Protein AF-A0A1A9AQU4-F1 (afdb_monomer_lite)

pLDDT: mean 89.6, std 12.55, range [46.31, 98.31]

Radius of gyration: 26.41 Å; chains: 1; bounding box: 82×59×78 Å

Sequence (196 aa):
MIEGNIKKLIHKYGHTNCGLRHIELCEEIKKIIYDNKQIVFQHMDPPSKKEWSTKWDSQRNGFFNKLFDKEGFINMCYPLKKIVNQSIYQLKSKHIKFCKEKEVRRAALVEKPEYNVCIQYNRWIDSQRTAFTNEYLENVKIFKSKNVNKSFITKEHTGGHDPRPTYHNSKLDCTQYNPPPISNPQIPVEKAPPFF

Secondary structure (DSSP, 8-state):
-HHHHHHHHHHHHEETTTEE-HHHHHHHHHHHHHHHHHHHHTT--HHHHHHHHHHHHHHHHHHHHHHHHHTT----BTTBPPPS-HHHHHHHHHHHHHHHHHHHHHHHHHHS--HHHHHHHHHHHHHHHHHHHHHHHHHHHHH-HHHHHTT---SS-TT----HHHHHTT---GGGGSPPP--------PPPPPP-

Foldseek 3Di:
DLLVVLLVLQVVADDQQFAGLQPVSLVVSVVSVVVVLVVVCVPDDPVVNVVVVVVCLVCVVVVQCVSQVVSQHGDCNVVPDDDPDDLLSVLSSLRRVVVVVLVVLVVVCVVPVALVSLVVSQVVLVVSLVVSVVSLVVVCVVPNPQVSQCSRDHSVRNSGGDSSVVSVPSHDDSVVSDDDPPPPPPPPPPDDDDDD

Structure (mmCIF, N/CA/C/O backbone):
data_AF-A0A1A9AQU4-F1
#
_entry.id   AF-A0A1A9AQU4-F1
#
loop_
_atom_site.group_PDB
_atom_site.id
_atom_site.type_symbol
_atom_site.label_atom_id
_atom_site.label_alt_id
_atom_site.label_comp_id
_atom_site.label_asym_id
_atom_site.label_entity_id
_atom_site.label_seq_id
_atom_site.pdbx_PDB_ins_code
_atom_site.Cartn_x
_atom_site.Cartn_y
_atom_site.Cartn_z
_atom_site.occupancy
_atom_site.B_iso_or_equiv
_atom_site.auth_seq_id
_atom_site.auth_comp_id
_atom_site.auth_asym_id
_atom_site.auth_atom_id
_atom_site.pdbx_PDB_model_num
ATOM 1 N N . MET A 1 1 ? 3.835 -14.086 -19.040 1.00 58.44 1 MET A N 1
ATOM 2 C CA . MET A 1 1 ? 4.522 -14.485 -17.787 1.00 58.44 1 MET A CA 1
ATOM 3 C C . MET A 1 1 ? 4.895 -13.288 -16.907 1.00 58.44 1 MET A C 1
ATOM 5 O O . MET A 1 1 ? 4.515 -13.273 -15.745 1.00 58.44 1 MET A O 1
ATOM 9 N N . ILE A 1 2 ? 5.561 -12.259 -17.449 1.00 79.00 2 ILE A N 1
ATOM 10 C CA . ILE A 1 2 ? 6.005 -11.078 -16.678 1.00 79.00 2 ILE A CA 1
ATOM 11 C C . ILE A 1 2 ? 4.835 -10.281 -16.072 1.00 79.00 2 ILE A C 1
ATOM 13 O O . ILE A 1 2 ? 4.883 -9.936 -14.895 1.00 79.00 2 ILE A O 1
ATOM 17 N N . GLU A 1 3 ? 3.758 -10.048 -16.833 1.00 88.62 3 GLU A N 1
ATOM 18 C CA . GLU A 1 3 ? 2.604 -9.267 -16.357 1.00 88.62 3 GLU A CA 1
ATOM 19 C C . GLU A 1 3 ? 1.967 -9.868 -15.092 1.00 88.62 3 GLU A C 1
ATOM 21 O O . GLU A 1 3 ? 1.792 -9.164 -14.103 1.00 88.62 3 GLU A O 1
ATOM 26 N N . GLY A 1 4 ? 1.690 -11.177 -15.084 1.00 91.56 4 GLY A N 1
ATOM 27 C CA . GLY A 1 4 ? 1.085 -11.853 -13.930 1.00 91.56 4 GLY A CA 1
ATOM 28 C C . GLY A 1 4 ? 1.952 -11.791 -12.669 1.00 91.56 4 GLY A C 1
ATOM 29 O O . GLY A 1 4 ? 1.434 -11.567 -11.576 1.00 91.56 4 GLY A O 1
ATOM 30 N N . ASN A 1 5 ? 3.275 -11.915 -12.812 1.00 91.69 5 ASN A N 1
ATOM 31 C CA . ASN A 1 5 ? 4.199 -11.777 -11.684 1.00 91.69 5 ASN A CA 1
ATOM 32 C C . ASN A 1 5 ? 4.195 -10.347 -11.131 1.00 91.69 5 ASN A C 1
ATOM 34 O O . ASN A 1 5 ? 4.138 -10.160 -9.918 1.00 91.69 5 ASN A O 1
ATOM 38 N N . ILE A 1 6 ? 4.182 -9.336 -12.004 1.00 93.94 6 ILE A N 1
ATOM 39 C CA . ILE A 1 6 ? 4.118 -7.932 -11.583 1.00 93.94 6 ILE A CA 1
ATOM 40 C C . ILE A 1 6 ? 2.790 -7.626 -10.878 1.00 93.94 6 ILE A C 1
ATOM 42 O O . ILE A 1 6 ? 2.811 -6.958 -9.848 1.00 93.94 6 ILE A O 1
ATOM 46 N N . LYS A 1 7 ? 1.652 -8.151 -11.356 1.00 95.56 7 LYS A N 1
ATOM 47 C CA . LYS A 1 7 ? 0.350 -7.998 -10.674 1.00 95.56 7 LYS A CA 1
ATOM 48 C C . LYS A 1 7 ? 0.396 -8.529 -9.246 1.00 95.56 7 LYS A C 1
ATOM 50 O O . LYS A 1 7 ? 0.034 -7.822 -8.309 1.00 95.56 7 LYS A O 1
ATOM 55 N N . LYS A 1 8 ? 0.945 -9.734 -9.054 1.00 95.56 8 LYS A N 1
ATOM 56 C CA . LYS A 1 8 ? 1.151 -10.307 -7.712 1.00 95.56 8 LYS A CA 1
ATOM 57 C C . LYS A 1 8 ? 1.989 -9.386 -6.823 1.00 95.56 8 LYS A C 1
ATOM 59 O O . LYS A 1 8 ? 1.652 -9.208 -5.656 1.00 95.56 8 LYS A O 1
ATOM 64 N N . LEU A 1 9 ? 3.039 -8.762 -7.361 1.00 96.19 9 LEU A N 1
ATOM 65 C CA . LEU A 1 9 ? 3.834 -7.787 -6.609 1.00 96.19 9 LEU A CA 1
ATOM 66 C C . LEU A 1 9 ? 3.049 -6.518 -6.272 1.00 96.19 9 LEU A C 1
ATOM 68 O O . LEU A 1 9 ? 3.130 -6.045 -5.139 1.00 96.19 9 LEU A O 1
ATOM 72 N N . ILE A 1 10 ? 2.267 -5.985 -7.212 1.00 96.12 10 ILE A N 1
ATOM 73 C CA . ILE A 1 10 ? 1.402 -4.826 -6.971 1.00 96.12 10 ILE A CA 1
ATOM 74 C C . ILE A 1 10 ? 0.439 -5.133 -5.818 1.00 96.12 10 ILE A C 1
ATOM 76 O O . ILE A 1 10 ? 0.383 -4.360 -4.8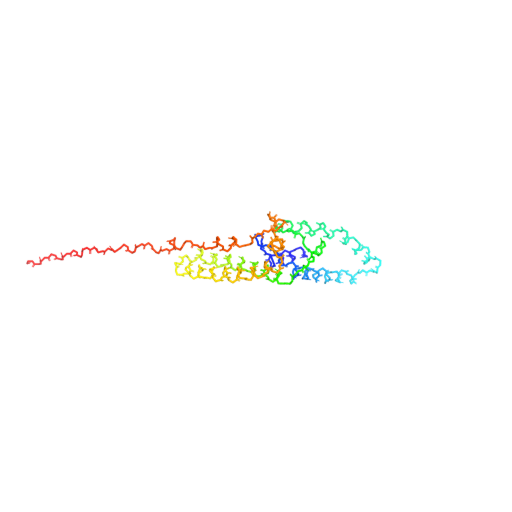66 1.00 96.12 10 ILE A O 1
ATOM 80 N N . HIS A 1 11 ? -0.224 -6.293 -5.811 1.00 94.56 11 HIS A N 1
ATOM 81 C CA . HIS A 1 11 ? -1.093 -6.688 -4.697 1.00 94.56 11 HIS A CA 1
ATOM 82 C C . HIS A 1 11 ? -0.328 -7.006 -3.409 1.00 94.56 11 HIS A C 1
ATOM 84 O O . HIS A 1 11 ? -0.843 -6.758 -2.324 1.00 94.56 11 HIS A O 1
ATOM 90 N N . LYS A 1 12 ? 0.915 -7.499 -3.478 1.00 96.06 12 LYS A N 1
ATOM 91 C CA . LYS A 1 12 ? 1.783 -7.712 -2.302 1.00 96.06 12 LYS A CA 1
ATOM 92 C C . LYS A 1 12 ? 2.170 -6.388 -1.641 1.00 96.06 12 LYS A C 1
ATOM 94 O O . LYS A 1 12 ? 2.145 -6.280 -0.413 1.00 96.06 12 LYS A O 1
ATOM 99 N N . TYR A 1 13 ? 2.452 -5.352 -2.426 1.00 96.50 13 TYR A N 1
ATOM 100 C CA . TYR A 1 13 ? 2.963 -4.065 -1.941 1.00 96.50 13 TYR A CA 1
ATOM 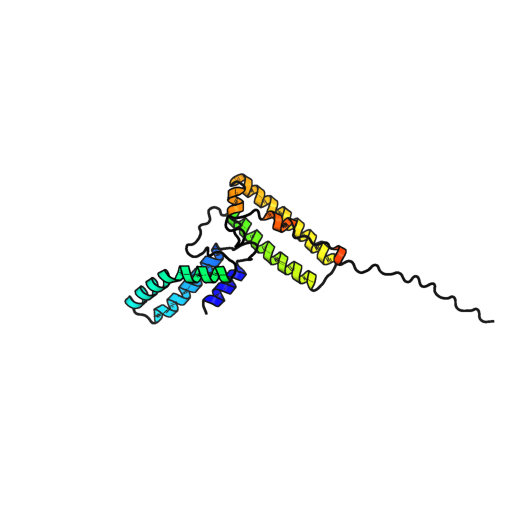101 C C . TYR A 1 13 ? 1.931 -2.939 -1.868 1.00 96.50 13 TYR A C 1
ATOM 103 O O . TYR A 1 13 ? 2.203 -1.896 -1.268 1.00 96.50 13 TYR A O 1
ATOM 111 N N . GLY A 1 14 ? 0.755 -3.140 -2.449 1.00 96.06 14 GLY A N 1
ATOM 112 C CA . GLY A 1 14 ? -0.284 -2.131 -2.587 1.00 96.06 14 GLY A CA 1
ATOM 113 C C . GLY A 1 14 ? -1.595 -2.516 -1.938 1.00 96.06 14 GLY A C 1
ATOM 114 O O . GLY A 1 14 ? -1.882 -3.691 -1.723 1.00 96.06 14 GLY A O 1
ATOM 115 N N . HIS A 1 15 ? -2.376 -1.493 -1.635 1.00 96.75 15 HIS A N 1
ATOM 116 C CA . HIS A 1 15 ? -3.778 -1.563 -1.265 1.00 96.75 15 HIS A CA 1
ATOM 117 C C . HIS A 1 15 ? -4.458 -0.384 -1.962 1.00 96.75 15 HIS A C 1
ATOM 119 O O . HIS A 1 15 ? -4.066 0.758 -1.729 1.00 96.75 15 HIS A O 1
ATOM 125 N N . THR A 1 16 ? -5.436 -0.626 -2.830 1.00 93.62 16 THR A N 1
ATOM 126 C CA . THR A 1 16 ? -5.998 0.393 -3.745 1.00 93.62 16 THR A CA 1
ATOM 127 C C . THR A 1 16 ? -6.451 1.661 -3.015 1.00 93.62 16 THR A C 1
ATOM 129 O O . THR A 1 16 ? -6.108 2.769 -3.426 1.00 93.62 16 THR A O 1
ATOM 132 N N . ASN A 1 17 ? -7.080 1.496 -1.848 1.00 92.38 17 ASN A N 1
ATOM 133 C CA . ASN A 1 17 ? -7.581 2.614 -1.037 1.00 92.38 17 ASN A CA 1
ATOM 134 C C . ASN A 1 17 ? -6.537 3.262 -0.108 1.00 92.38 17 ASN A C 1
ATOM 136 O O . ASN A 1 17 ? -6.827 4.285 0.498 1.00 92.38 17 ASN A O 1
ATOM 140 N N . CYS A 1 18 ? -5.338 2.684 0.037 1.00 95.19 18 CYS A N 1
ATOM 141 C CA . CYS A 1 18 ? -4.322 3.163 0.994 1.00 95.19 18 CYS A CA 1
ATOM 142 C C . CYS A 1 18 ? -2.958 3.463 0.353 1.00 95.19 18 CYS A C 1
ATOM 144 O O . CYS A 1 18 ? -2.079 4.063 0.973 1.00 95.19 18 CYS A O 1
ATOM 146 N N . GLY A 1 19 ? -2.771 3.076 -0.908 1.00 94.50 19 GLY A N 1
ATOM 147 C CA . GLY A 1 19 ? -1.606 3.390 -1.720 1.00 94.50 19 GLY A CA 1
ATOM 148 C C . GLY A 1 19 ? -0.642 2.219 -1.894 1.00 94.50 19 GLY A C 1
ATOM 149 O O . GLY A 1 19 ? -0.989 1.049 -1.742 1.00 94.50 19 GLY A O 1
ATOM 150 N N . LEU A 1 20 ? 0.592 2.555 -2.270 1.00 94.81 20 LEU A N 1
ATOM 151 C CA . LEU A 1 20 ? 1.585 1.597 -2.757 1.00 94.81 20 LEU A CA 1
ATOM 152 C C . LEU A 1 20 ? 2.967 1.823 -2.131 1.00 94.81 20 LEU A C 1
ATOM 154 O O . LEU A 1 20 ? 3.478 2.954 -2.120 1.00 94.81 20 LEU A O 1
ATOM 158 N N . ARG A 1 21 ? 3.586 0.735 -1.655 1.00 94.19 21 ARG A N 1
ATOM 159 C CA . ARG A 1 21 ? 4.995 0.675 -1.235 1.00 94.19 21 ARG A CA 1
ATOM 160 C C . ARG A 1 21 ? 5.893 0.546 -2.459 1.00 94.19 21 ARG A C 1
ATOM 162 O O . ARG A 1 21 ? 6.255 -0.546 -2.882 1.00 94.19 21 ARG A O 1
ATOM 169 N N . HIS A 1 22 ? 6.150 1.685 -3.090 1.00 91.31 22 HIS A N 1
ATOM 170 C CA . HIS A 1 22 ? 6.780 1.709 -4.401 1.00 91.31 22 HIS A CA 1
ATOM 171 C C . HIS A 1 22 ? 8.272 1.363 -4.385 1.00 91.31 22 HIS A C 1
ATOM 173 O O . HIS A 1 22 ? 8.717 0.848 -5.395 1.00 91.31 22 HIS A O 1
ATOM 179 N N . ILE A 1 23 ? 9.044 1.568 -3.307 1.00 91.56 23 ILE A N 1
ATOM 180 C CA . ILE A 1 23 ? 10.476 1.198 -3.341 1.00 91.56 23 ILE A CA 1
ATOM 181 C C . ILE A 1 23 ? 10.617 -0.297 -3.593 1.00 91.56 23 ILE A C 1
ATOM 183 O O . ILE A 1 23 ? 11.149 -0.706 -4.620 1.00 91.56 23 ILE A O 1
ATOM 187 N N . GLU A 1 24 ? 10.089 -1.101 -2.670 1.00 94.00 24 GLU A N 1
ATOM 188 C CA . GLU A 1 24 ? 10.283 -2.545 -2.677 1.00 94.00 24 GLU A CA 1
ATOM 189 C C . GLU A 1 24 ? 9.612 -3.155 -3.911 1.00 94.00 24 GLU A C 1
ATOM 191 O O . GLU A 1 24 ? 10.167 -4.040 -4.556 1.00 94.00 24 GLU A O 1
ATOM 196 N N . LEU A 1 25 ? 8.452 -2.616 -4.304 1.00 95.62 25 LEU A N 1
ATOM 197 C CA . LEU A 1 25 ? 7.790 -3.002 -5.543 1.00 95.62 25 LEU A CA 1
ATOM 198 C C . LEU A 1 25 ? 8.665 -2.740 -6.773 1.00 95.62 25 LEU A C 1
ATOM 200 O O . LEU A 1 25 ? 8.840 -3.634 -7.596 1.00 95.62 25 LEU A O 1
ATOM 204 N N . CYS A 1 26 ? 9.172 -1.518 -6.940 1.00 95.00 26 CYS A N 1
ATOM 205 C CA . CYS A 1 26 ? 9.924 -1.151 -8.134 1.00 95.00 26 CYS A CA 1
ATOM 206 C C . CYS A 1 26 ? 11.278 -1.867 -8.191 1.00 95.00 26 CYS A C 1
ATOM 208 O O . CYS A 1 26 ? 11.727 -2.211 -9.283 1.00 95.00 26 CYS A O 1
ATOM 210 N N . GLU A 1 27 ? 11.906 -2.135 -7.044 1.00 94.88 27 GLU A N 1
ATOM 211 C CA . GLU A 1 27 ? 13.114 -2.959 -6.950 1.00 94.88 27 GLU A CA 1
ATOM 212 C C . GLU A 1 27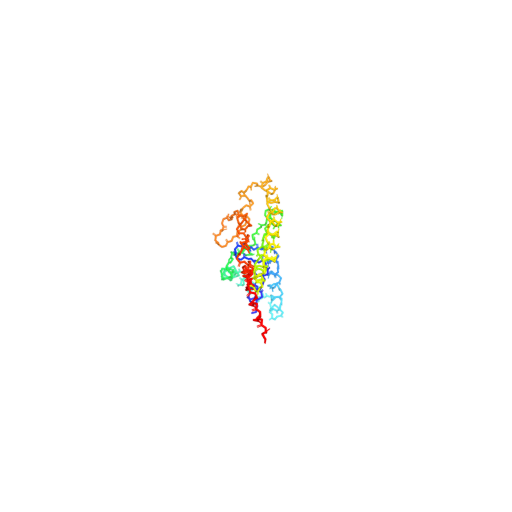 ? 12.852 -4.405 -7.385 1.00 94.88 27 GLU A C 1
ATOM 214 O O . GLU A 1 27 ? 13.574 -4.922 -8.242 1.00 94.88 27 GLU A O 1
ATOM 219 N N . GLU A 1 28 ? 11.788 -5.039 -6.882 1.00 96.00 28 GLU A N 1
ATOM 220 C CA . GLU A 1 28 ? 11.426 -6.400 -7.294 1.00 96.00 28 GLU A CA 1
ATOM 221 C C . GLU A 1 28 ? 11.023 -6.463 -8.777 1.00 96.00 28 GLU A C 1
ATOM 223 O O . GLU A 1 28 ? 11.455 -7.366 -9.496 1.00 96.00 28 GLU A O 1
ATOM 228 N N . ILE A 1 29 ? 10.275 -5.475 -9.283 1.00 94.81 29 ILE A N 1
ATOM 229 C CA . ILE A 1 29 ? 9.951 -5.370 -10.715 1.00 94.81 29 ILE A CA 1
ATOM 230 C C . ILE A 1 29 ? 11.230 -5.230 -11.548 1.00 94.81 29 ILE A C 1
ATOM 232 O O . ILE A 1 29 ? 11.384 -5.916 -12.560 1.00 94.81 29 ILE A O 1
ATOM 236 N N . LYS A 1 30 ? 12.161 -4.362 -11.134 1.00 93.56 30 LYS A N 1
ATOM 237 C CA . LYS A 1 30 ? 13.436 -4.156 -11.833 1.00 93.56 30 LYS A CA 1
ATOM 238 C C . LYS A 1 30 ? 14.239 -5.452 -11.895 1.00 93.56 30 LYS A C 1
ATOM 240 O O . LYS A 1 30 ? 14.789 -5.751 -12.953 1.00 93.56 30 LYS A O 1
ATOM 245 N N . LYS A 1 31 ? 14.268 -6.225 -10.804 1.00 94.56 31 LYS A N 1
ATOM 246 C CA . LYS A 1 31 ? 14.920 -7.538 -10.756 1.00 94.56 31 LYS A CA 1
ATOM 247 C C . LYS A 1 31 ? 14.275 -8.521 -11.734 1.00 94.56 31 LYS A C 1
ATOM 249 O O . LYS A 1 31 ? 14.976 -9.074 -12.569 1.00 94.56 31 LYS A O 1
ATOM 254 N N . ILE A 1 32 ? 12.944 -8.640 -11.728 1.00 92.50 32 ILE A N 1
ATOM 255 C CA . ILE A 1 32 ? 12.215 -9.496 -12.681 1.00 92.50 32 ILE A CA 1
ATOM 256 C C . ILE A 1 32 ? 12.551 -9.124 -14.129 1.00 92.50 32 ILE A C 1
ATOM 258 O O . ILE A 1 32 ? 12.806 -10.005 -14.947 1.00 92.50 32 ILE A O 1
ATOM 262 N N . ILE A 1 33 ? 12.551 -7.833 -14.472 1.00 91.19 33 ILE A N 1
ATOM 263 C CA . ILE A 1 33 ? 12.884 -7.389 -15.833 1.00 91.19 33 ILE A CA 1
ATOM 264 C C . ILE A 1 33 ? 14.329 -7.741 -16.172 1.00 91.19 33 ILE A C 1
ATOM 266 O O . ILE A 1 33 ? 14.585 -8.216 -17.275 1.00 91.19 33 ILE A O 1
ATOM 270 N N . TYR A 1 34 ? 15.263 -7.503 -15.249 1.00 92.38 34 TYR A N 1
ATOM 271 C CA . TYR A 1 34 ? 16.674 -7.811 -15.450 1.00 92.38 34 TYR A CA 1
ATOM 272 C C . TYR A 1 34 ? 16.888 -9.306 -15.710 1.00 92.38 34 TYR A C 1
ATOM 274 O O . TYR A 1 34 ? 17.492 -9.651 -16.724 1.00 92.38 34 TYR A O 1
ATOM 282 N N . ASP A 1 35 ? 16.322 -10.176 -14.874 1.00 92.56 35 ASP A N 1
ATOM 283 C CA . ASP A 1 35 ? 16.468 -11.629 -14.994 1.00 92.56 35 ASP A CA 1
ATOM 284 C C . ASP A 1 35 ? 15.883 -12.137 -16.324 1.00 92.56 35 ASP A C 1
ATOM 286 O O . ASP A 1 35 ? 16.541 -12.868 -17.064 1.00 92.56 35 ASP A O 1
ATOM 290 N N . ASN A 1 36 ? 14.686 -11.670 -16.704 1.00 90.00 36 ASN A N 1
ATOM 291 C CA . ASN A 1 36 ? 14.085 -12.020 -17.998 1.00 90.00 36 ASN A CA 1
ATOM 292 C C . ASN A 1 36 ? 14.904 -11.487 -19.183 1.00 90.00 36 ASN A C 1
ATOM 294 O O . ASN A 1 36 ? 15.032 -12.167 -20.201 1.00 90.00 36 ASN A O 1
ATOM 298 N N . LYS A 1 37 ? 15.475 -10.283 -19.059 1.00 90.75 37 LYS A N 1
ATOM 299 C CA . LYS A 1 37 ? 16.336 -9.694 -20.088 1.00 90.75 37 LYS A CA 1
ATOM 300 C C . LYS A 1 37 ? 17.592 -10.539 -20.300 1.00 90.75 37 LYS A C 1
ATOM 302 O O . LYS A 1 37 ? 17.964 -10.752 -21.447 1.00 90.75 37 LYS A O 1
ATOM 307 N N . GLN A 1 38 ? 18.210 -11.054 -19.232 1.00 92.69 38 GLN A N 1
ATOM 308 C CA . GLN A 1 38 ? 19.386 -11.925 -19.346 1.00 92.69 38 GLN A CA 1
ATOM 309 C C . GLN A 1 38 ? 19.077 -13.219 -20.102 1.00 92.69 38 GLN A C 1
ATOM 311 O O . GLN A 1 38 ? 19.838 -13.581 -20.992 1.00 92.69 38 GLN A O 1
ATOM 316 N N . ILE A 1 39 ? 17.942 -13.864 -19.814 1.00 91.88 39 ILE A N 1
ATOM 317 C CA . ILE A 1 39 ? 17.520 -15.093 -20.508 1.00 91.88 39 ILE A CA 1
ATOM 318 C C . ILE A 1 39 ? 17.359 -14.835 -22.011 1.00 91.88 39 ILE A C 1
ATOM 320 O O . ILE A 1 39 ? 17.927 -15.543 -22.834 1.00 91.88 39 ILE A O 1
ATOM 324 N N . VAL A 1 40 ? 16.643 -13.771 -22.385 1.00 89.94 40 VAL A N 1
ATOM 325 C CA . VAL A 1 40 ? 16.447 -13.403 -23.797 1.00 89.94 40 VAL A CA 1
ATOM 326 C C . VAL A 1 40 ? 17.784 -13.082 -24.478 1.00 89.94 40 VAL A C 1
ATOM 328 O O . VAL A 1 40 ? 18.013 -13.452 -25.627 1.00 89.94 40 VAL A O 1
ATOM 331 N N . PHE A 1 41 ? 18.697 -12.426 -23.761 1.00 94.44 41 PHE A N 1
ATOM 332 C CA . PHE A 1 41 ? 19.991 -11.998 -24.288 1.00 94.44 41 PHE A CA 1
ATOM 333 C C . PHE A 1 41 ? 20.989 -13.140 -24.498 1.00 94.44 41 PHE A C 1
ATOM 335 O O . PHE A 1 41 ? 21.941 -12.956 -25.258 1.00 94.44 41 PHE A O 1
ATOM 342 N N . GLN A 1 42 ? 20.803 -14.306 -23.876 1.00 94.81 42 GLN A N 1
ATOM 343 C CA . GLN A 1 42 ? 21.650 -15.480 -24.132 1.00 94.81 42 GLN A CA 1
ATOM 344 C C . GLN A 1 42 ? 21.569 -15.949 -25.591 1.00 94.81 42 GLN A C 1
ATOM 346 O O . GLN A 1 42 ? 22.528 -16.517 -26.102 1.00 94.81 42 GLN A O 1
ATOM 351 N N . HIS A 1 43 ? 20.463 -15.652 -26.275 1.00 92.88 43 HIS A N 1
ATOM 352 C CA . HIS A 1 43 ? 20.189 -16.098 -27.641 1.00 92.88 43 HIS A CA 1
ATOM 353 C C . HIS A 1 43 ? 20.322 -14.979 -28.688 1.00 92.88 43 HIS A C 1
ATOM 355 O O . HIS A 1 43 ? 19.803 -15.105 -29.792 1.00 92.88 43 HIS A O 1
ATOM 361 N N . MET A 1 44 ? 20.971 -13.863 -28.341 1.00 94.50 44 MET A N 1
ATOM 362 C CA . MET A 1 44 ? 21.079 -12.679 -29.200 1.00 94.50 44 MET A CA 1
ATOM 363 C C . MET A 1 44 ? 22.532 -12.255 -29.405 1.00 94.50 44 MET A C 1
ATOM 365 O O . MET A 1 44 ? 23.353 -12.336 -28.486 1.00 94.50 44 MET A O 1
ATOM 369 N N . ASP A 1 45 ? 22.829 -11.713 -30.583 1.00 95.56 45 ASP A N 1
ATOM 370 C CA . ASP A 1 45 ? 24.085 -11.019 -30.855 1.00 95.56 45 ASP A CA 1
ATOM 371 C C . ASP A 1 45 ? 24.083 -9.584 -30.264 1.00 95.56 45 ASP A C 1
ATOM 373 O O . ASP A 1 45 ? 23.042 -9.076 -29.821 1.00 95.56 45 ASP A O 1
ATOM 377 N N . PRO A 1 46 ? 25.245 -8.907 -30.173 1.00 95.12 46 PRO A N 1
ATOM 378 C CA . PRO A 1 46 ? 25.316 -7.564 -29.595 1.00 95.12 46 PRO A CA 1
ATOM 379 C C . PRO A 1 46 ? 24.435 -6.506 -30.294 1.00 95.12 46 PRO A C 1
ATOM 381 O O . PRO A 1 46 ? 23.783 -5.739 -29.574 1.00 95.12 46 PRO A O 1
ATOM 384 N N . PRO A 1 47 ? 24.351 -6.444 -31.641 1.00 96.00 47 PRO A N 1
ATOM 385 C CA . PRO A 1 47 ? 23.434 -5.530 -32.327 1.00 96.00 47 PRO A CA 1
ATOM 386 C C . PRO A 1 47 ? 21.964 -5.752 -31.947 1.00 96.00 47 PRO A C 1
ATOM 388 O O . PRO A 1 47 ? 21.283 -4.796 -31.565 1.00 96.00 47 PRO A O 1
ATOM 391 N N . SER A 1 48 ? 21.499 -7.005 -31.932 1.00 94.06 48 SER A N 1
ATOM 392 C CA . SER A 1 48 ? 20.117 -7.351 -31.577 1.00 94.06 48 SER A CA 1
ATOM 393 C C . SER A 1 48 ? 19.790 -6.987 -30.128 1.00 94.06 48 SER A C 1
ATOM 395 O O . SER A 1 48 ? 18.706 -6.479 -29.841 1.00 94.06 48 SER A O 1
ATOM 397 N N . LYS A 1 49 ? 20.739 -7.153 -29.193 1.00 94.88 49 LYS A N 1
ATOM 398 C CA . LYS A 1 49 ? 20.574 -6.714 -27.789 1.00 94.88 49 LYS A CA 1
ATOM 399 C C . LYS A 1 49 ? 20.349 -5.208 -27.672 1.00 94.88 49 LYS A C 1
ATOM 401 O O . LYS A 1 49 ? 19.568 -4.760 -26.819 1.00 94.88 49 LYS A O 1
ATOM 406 N N . LYS A 1 50 ? 21.054 -4.422 -28.492 1.00 95.06 50 LYS A N 1
ATOM 407 C CA . LYS A 1 50 ? 20.926 -2.961 -28.520 1.00 95.06 50 LYS A CA 1
ATOM 408 C C . LYS A 1 50 ? 19.551 -2.563 -29.046 1.00 95.06 50 LYS A C 1
ATOM 410 O O . LYS A 1 50 ? 18.846 -1.829 -28.356 1.00 95.06 50 LYS A O 1
ATOM 415 N N . GLU A 1 51 ? 19.148 -3.106 -30.192 1.00 95.38 51 GLU A N 1
ATOM 416 C CA . GLU A 1 51 ? 17.832 -2.846 -30.783 1.00 95.38 51 GLU A CA 1
ATOM 417 C C . GLU A 1 51 ? 16.695 -3.233 -29.827 1.00 95.38 51 GLU A C 1
ATOM 419 O O . GLU A 1 51 ? 15.805 -2.422 -29.549 1.00 95.38 51 GLU A O 1
ATOM 424 N N . TRP A 1 52 ? 16.769 -4.431 -29.235 1.00 93.56 52 TRP A N 1
ATOM 425 C CA . TRP A 1 52 ? 15.790 -4.898 -28.255 1.00 93.56 52 TRP A CA 1
ATOM 426 C C . TRP A 1 52 ? 15.687 -3.946 -27.060 1.00 93.56 52 TRP A C 1
ATOM 428 O O . TRP A 1 52 ? 14.583 -3.604 -26.640 1.00 93.56 52 TRP A O 1
ATOM 438 N N . SER A 1 53 ? 16.823 -3.473 -26.528 1.00 92.62 53 SER A N 1
ATOM 439 C CA . SER A 1 53 ? 16.837 -2.536 -25.395 1.00 92.62 53 SER A CA 1
ATOM 440 C C . SER A 1 53 ? 16.169 -1.209 -25.747 1.00 92.62 53 SER A C 1
ATOM 442 O O . SER A 1 53 ? 15.328 -0.742 -24.985 1.00 92.62 53 SER A O 1
ATOM 444 N N . THR A 1 54 ? 16.478 -0.635 -26.912 1.00 94.38 54 THR A N 1
ATOM 445 C CA . THR A 1 54 ? 15.867 0.616 -27.384 1.00 94.38 54 THR A CA 1
ATOM 446 C C . THR A 1 54 ? 14.357 0.469 -27.580 1.00 94.38 54 THR A C 1
ATOM 448 O O . THR A 1 54 ? 13.576 1.319 -27.138 1.00 94.38 54 THR A O 1
ATOM 451 N N . LYS A 1 55 ? 13.917 -0.640 -28.186 1.00 94.06 55 LYS A N 1
ATOM 452 C CA . LYS A 1 55 ? 12.491 -0.929 -28.373 1.00 94.06 55 LYS A CA 1
ATOM 453 C C . LYS A 1 55 ? 11.779 -1.126 -27.035 1.00 94.06 55 LYS A C 1
ATOM 455 O O . LYS A 1 55 ? 10.718 -0.548 -26.819 1.00 94.06 55 LYS A O 1
ATOM 460 N N . TRP A 1 56 ? 12.377 -1.875 -26.111 1.00 91.62 56 TRP A N 1
ATOM 461 C CA . TRP A 1 56 ? 11.832 -2.054 -24.768 1.00 91.62 56 TRP A CA 1
ATOM 462 C C . TRP A 1 56 ? 11.716 -0.725 -24.019 1.00 91.62 56 TRP A C 1
ATOM 464 O O . TRP A 1 56 ? 10.644 -0.412 -23.506 1.00 91.62 56 TRP A O 1
ATOM 474 N N . ASP A 1 57 ? 12.776 0.084 -23.982 1.00 90.06 57 ASP A N 1
ATOM 475 C CA . ASP A 1 57 ? 12.790 1.341 -23.229 1.00 90.06 57 ASP A CA 1
ATOM 476 C C . ASP A 1 57 ? 11.758 2.352 -23.753 1.00 90.06 57 ASP A C 1
ATOM 478 O O . ASP A 1 57 ? 11.136 3.049 -22.948 1.00 90.06 57 ASP A O 1
ATOM 482 N N . SER A 1 58 ? 11.502 2.378 -25.067 1.00 92.00 58 SER A N 1
ATOM 483 C CA . SER A 1 58 ? 10.463 3.238 -25.660 1.00 92.00 58 SER A CA 1
ATOM 484 C C . SER A 1 58 ? 9.033 2.786 -25.328 1.00 92.00 58 SER A C 1
ATOM 486 O O . SER A 1 58 ? 8.144 3.621 -25.166 1.00 92.00 58 SER A O 1
ATOM 488 N N . GLN A 1 59 ? 8.796 1.481 -25.160 1.00 92.69 59 GLN A N 1
ATOM 489 C CA . GLN A 1 59 ? 7.463 0.927 -24.878 1.00 92.69 59 GLN A CA 1
ATOM 490 C C . GLN A 1 59 ? 7.166 0.762 -23.380 1.00 92.69 59 GLN A C 1
ATOM 492 O O . GLN A 1 59 ? 6.001 0.784 -22.967 1.00 92.69 59 GLN A O 1
ATOM 497 N N . ARG A 1 60 ? 8.206 0.620 -22.550 1.00 91.56 60 ARG A N 1
ATOM 498 C CA . ARG A 1 60 ? 8.118 0.259 -21.128 1.00 91.56 60 ARG A CA 1
ATOM 499 C C . ARG A 1 60 ? 7.164 1.154 -20.344 1.00 91.56 60 ARG A C 1
ATOM 501 O O . ARG A 1 60 ? 6.319 0.647 -19.612 1.00 91.56 60 ARG A O 1
ATOM 508 N N . ASN A 1 61 ? 7.274 2.473 -20.493 1.00 92.38 61 ASN A N 1
ATOM 509 C CA . ASN A 1 61 ? 6.438 3.409 -19.735 1.00 92.38 61 ASN A CA 1
ATOM 510 C C . ASN A 1 61 ? 4.950 3.228 -20.074 1.00 92.38 61 ASN A C 1
ATOM 512 O O . ASN A 1 61 ? 4.119 3.178 -19.171 1.00 92.38 61 ASN A O 1
ATOM 516 N N . GLY A 1 62 ? 4.618 3.066 -21.359 1.00 94.62 62 GLY A N 1
ATOM 517 C CA . GLY A 1 62 ? 3.247 2.821 -21.808 1.00 94.62 62 GLY A CA 1
ATOM 518 C C . GLY A 1 62 ? 2.692 1.492 -21.294 1.00 94.62 62 GLY A C 1
ATOM 519 O O . GLY A 1 62 ? 1.549 1.439 -20.841 1.00 94.62 62 GLY A O 1
ATOM 520 N N . PHE A 1 63 ? 3.515 0.439 -21.299 1.00 93.88 63 PHE A N 1
ATOM 521 C CA . PHE A 1 63 ? 3.163 -0.856 -20.717 1.00 93.88 63 PHE A CA 1
ATOM 522 C C . PHE A 1 63 ? 2.845 -0.736 -19.219 1.00 93.88 63 PHE A C 1
ATOM 524 O O . PHE A 1 63 ? 1.763 -1.134 -18.785 1.00 93.88 63 PHE A O 1
ATOM 531 N N . PHE A 1 64 ? 3.743 -0.134 -18.433 1.00 95.00 64 PHE A N 1
ATOM 532 C CA . PHE A 1 64 ? 3.559 -0.008 -16.986 1.00 95.00 64 PHE A CA 1
ATOM 533 C C . PHE A 1 64 ? 2.428 0.940 -16.599 1.00 95.00 64 PHE A C 1
ATOM 535 O O . PHE A 1 64 ? 1.706 0.643 -15.653 1.00 95.00 64 PHE A O 1
ATOM 542 N N . ASN A 1 65 ? 2.218 2.031 -17.336 1.00 95.50 65 ASN A N 1
ATOM 543 C CA . ASN A 1 65 ? 1.074 2.914 -17.109 1.00 95.50 65 ASN A CA 1
ATOM 544 C C . ASN A 1 65 ? -0.246 2.150 -17.252 1.00 95.50 65 ASN A C 1
ATOM 546 O O . ASN A 1 65 ? -1.073 2.201 -16.348 1.00 95.50 65 ASN A O 1
ATOM 550 N N . LYS A 1 66 ? -0.409 1.384 -18.340 1.00 96.12 66 LYS A N 1
ATOM 551 C CA . LYS A 1 66 ? -1.607 0.560 -18.561 1.00 96.12 66 LYS A CA 1
ATOM 552 C C . LYS A 1 66 ? -1.760 -0.526 -17.499 1.00 96.12 66 LYS A C 1
ATOM 554 O O . LYS A 1 66 ? -2.871 -0.781 -17.051 1.00 96.12 66 LYS A O 1
ATOM 559 N N . LEU A 1 67 ? -0.664 -1.175 -17.106 1.00 95.69 67 LEU A N 1
ATOM 560 C CA . LEU A 1 67 ? -0.693 -2.231 -16.098 1.00 95.69 67 LEU A CA 1
ATOM 561 C C . LEU A 1 67 ? -1.113 -1.694 -14.726 1.00 95.69 67 LEU A C 1
ATOM 563 O O . LEU A 1 67 ? -2.039 -2.222 -14.129 1.00 95.69 67 LEU A O 1
ATOM 567 N N . PHE A 1 68 ? -0.470 -0.633 -14.241 1.00 95.56 68 PHE A N 1
ATOM 568 C CA . PHE A 1 68 ? -0.802 -0.047 -12.942 1.00 95.56 68 PHE A CA 1
ATOM 569 C C . PHE A 1 68 ? -2.229 0.500 -12.921 1.00 95.56 68 PHE A C 1
ATOM 571 O O . PHE A 1 68 ? -2.938 0.280 -11.944 1.00 95.56 68 PHE A O 1
ATOM 578 N N . ASP A 1 69 ? -2.667 1.149 -14.004 1.00 95.31 69 ASP A N 1
ATOM 579 C CA . ASP A 1 69 ? -4.017 1.703 -14.093 1.00 95.31 69 ASP A CA 1
ATOM 580 C C . ASP A 1 69 ? -5.102 0.619 -13.988 1.00 95.31 69 ASP A C 1
ATOM 582 O O . ASP A 1 69 ? -6.059 0.795 -13.224 1.00 95.31 69 ASP A O 1
ATOM 586 N N . LYS A 1 70 ? -4.899 -0.524 -14.668 1.00 95.62 70 LYS A N 1
ATOM 587 C CA . LYS A 1 70 ? -5.755 -1.720 -14.566 1.00 95.62 70 LYS A CA 1
ATOM 588 C C . LYS A 1 70 ? -5.821 -2.278 -13.146 1.00 95.62 70 LYS A C 1
ATOM 590 O O . LYS A 1 70 ? -6.887 -2.692 -12.714 1.00 95.62 70 LYS A O 1
ATOM 595 N N . GLU A 1 71 ? -4.705 -2.252 -12.422 1.00 95.75 71 GLU A N 1
ATOM 596 C CA . GLU A 1 71 ? -4.636 -2.705 -11.027 1.00 95.75 71 GLU A CA 1
ATOM 597 C C . GLU A 1 71 ? -5.104 -1.639 -10.015 1.00 95.75 71 GLU A C 1
ATOM 599 O O . GLU A 1 71 ? -5.039 -1.860 -8.807 1.00 95.75 71 GLU A O 1
ATOM 604 N N . GLY A 1 72 ? -5.567 -0.469 -10.473 1.00 95.12 72 GLY A N 1
ATOM 605 C CA . GLY A 1 72 ? -6.076 0.592 -9.599 1.00 95.12 72 GLY A CA 1
ATOM 606 C C . GLY A 1 72 ? -4.995 1.467 -8.955 1.00 95.12 72 GLY A C 1
ATOM 607 O O . GLY A 1 72 ? -5.251 2.117 -7.943 1.00 95.12 72 GLY A O 1
ATOM 608 N N . PHE A 1 73 ? -3.793 1.521 -9.531 1.00 95.56 73 PHE A N 1
ATOM 609 C CA . PHE A 1 73 ? -2.665 2.300 -9.021 1.00 95.56 73 PHE A CA 1
ATOM 610 C C . PHE A 1 73 ? -2.113 3.285 -10.053 1.00 95.56 73 PHE A C 1
ATOM 612 O O . PHE A 1 73 ? -2.267 3.139 -11.261 1.00 95.56 73 PHE A O 1
ATOM 619 N N . ILE A 1 74 ? -1.395 4.292 -9.561 1.00 92.38 74 ILE A N 1
ATOM 620 C CA . ILE A 1 74 ? -0.596 5.190 -10.397 1.00 92.38 74 ILE A CA 1
ATOM 621 C C . ILE A 1 74 ? 0.785 4.558 -10.585 1.00 92.38 74 ILE A C 1
ATOM 623 O O . ILE A 1 74 ? 1.401 4.131 -9.605 1.00 92.38 74 ILE A O 1
ATOM 627 N N . ASN A 1 75 ? 1.305 4.540 -11.814 1.00 93.38 75 ASN A N 1
ATOM 628 C CA . ASN A 1 75 ? 2.682 4.113 -12.060 1.00 93.38 75 ASN A CA 1
ATOM 629 C C . ASN A 1 75 ? 3.669 5.044 -11.330 1.00 93.38 75 ASN A C 1
ATOM 631 O O . ASN A 1 75 ? 3.718 6.253 -11.569 1.00 93.38 75 ASN A O 1
ATOM 635 N N . MET A 1 76 ? 4.456 4.461 -10.425 1.00 90.94 76 MET A N 1
ATOM 636 C CA . MET A 1 76 ? 5.507 5.153 -9.669 1.00 90.94 76 MET A CA 1
ATOM 637 C C . MET A 1 76 ? 6.903 4.561 -9.896 1.00 90.94 76 MET A C 1
ATOM 639 O O . MET A 1 76 ? 7.857 5.033 -9.281 1.00 90.94 76 MET A O 1
ATOM 643 N N . CYS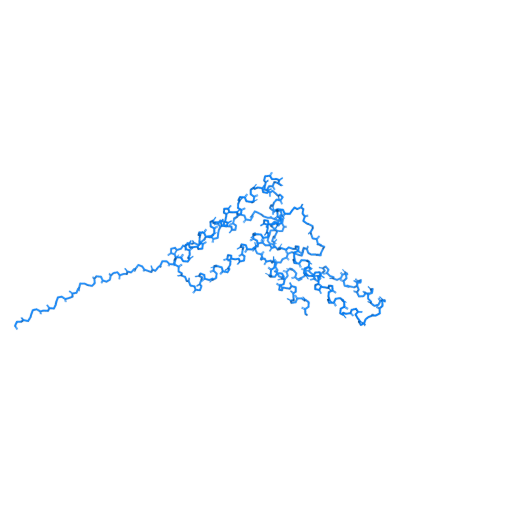 A 1 77 ? 7.027 3.544 -10.755 1.00 92.69 77 CYS A N 1
ATOM 644 C CA . CYS A 1 77 ? 8.293 2.864 -11.037 1.00 92.69 77 CYS A CA 1
ATOM 645 C C . CYS A 1 77 ? 8.994 3.391 -12.282 1.00 92.69 77 CYS A C 1
ATOM 647 O O . CYS A 1 77 ? 10.221 3.336 -12.356 1.00 92.69 77 CYS A O 1
ATOM 649 N N . TYR A 1 78 ? 8.234 3.900 -13.256 1.00 90.75 78 TYR A N 1
ATOM 650 C CA . TYR A 1 78 ? 8.776 4.341 -14.537 1.00 90.75 78 TYR A CA 1
ATOM 651 C C . TYR A 1 78 ? 8.162 5.679 -14.984 1.00 90.75 78 TYR A C 1
ATOM 653 O O . TYR A 1 78 ? 7.063 5.671 -15.539 1.00 90.75 78 TYR A O 1
ATOM 661 N N . PRO A 1 79 ? 8.863 6.813 -14.770 1.00 87.38 79 PRO A N 1
ATOM 662 C CA . PRO A 1 79 ? 10.113 6.928 -14.009 1.00 87.38 79 PRO A CA 1
ATOM 663 C C . PRO A 1 79 ? 9.905 6.663 -12.509 1.00 87.38 79 PRO A C 1
ATOM 665 O O . PRO A 1 79 ? 8.815 6.881 -11.977 1.00 87.38 79 PRO A O 1
ATOM 668 N N . LEU A 1 80 ? 10.961 6.201 -11.830 1.00 86.94 80 LEU A N 1
ATOM 669 C CA . LEU A 1 80 ? 10.926 5.964 -10.388 1.00 86.94 80 LEU A CA 1
ATOM 670 C C . LEU A 1 80 ? 10.681 7.291 -9.669 1.00 86.94 80 LEU A C 1
ATOM 672 O O . LEU A 1 80 ? 11.497 8.214 -9.757 1.00 86.94 80 LEU A O 1
ATOM 676 N N . LYS A 1 81 ? 9.569 7.388 -8.939 1.00 82.44 81 LYS A N 1
ATOM 677 C CA . LYS A 1 81 ? 9.323 8.542 -8.075 1.00 82.44 81 LYS A CA 1
ATOM 678 C C . LYS A 1 81 ? 10.270 8.472 -6.881 1.00 82.44 81 LYS A C 1
ATOM 680 O O . LYS A 1 81 ? 10.293 7.480 -6.161 1.00 82.44 81 LYS A O 1
ATOM 685 N N . LYS A 1 82 ? 11.072 9.522 -6.692 1.00 76.12 82 LYS A N 1
ATOM 686 C CA . LYS A 1 82 ? 12.023 9.602 -5.579 1.00 76.12 82 LYS A CA 1
ATOM 687 C C . LYS A 1 82 ? 11.297 9.785 -4.252 1.00 76.12 82 LYS A C 1
ATOM 689 O O . LYS A 1 82 ? 10.289 10.488 -4.167 1.00 76.12 82 LYS A O 1
ATOM 694 N N . ILE A 1 83 ? 11.887 9.219 -3.208 1.00 74.06 83 ILE A N 1
ATOM 695 C CA . ILE A 1 83 ? 11.500 9.506 -1.833 1.00 74.06 83 ILE A CA 1
ATOM 696 C C . ILE A 1 83 ? 12.226 10.746 -1.372 1.00 74.06 83 ILE A C 1
ATOM 698 O O . ILE A 1 83 ? 13.444 10.844 -1.474 1.00 74.06 83 ILE A O 1
ATOM 702 N N . VAL A 1 84 ? 11.448 11.681 -0.846 1.00 72.62 84 VAL A N 1
ATOM 703 C CA . VAL A 1 84 ? 11.987 12.897 -0.244 1.00 72.62 84 VAL A CA 1
ATOM 704 C C . VAL A 1 84 ? 12.383 12.640 1.211 1.00 72.62 84 VAL A C 1
ATOM 706 O O . VAL A 1 84 ? 13.330 13.245 1.698 1.00 72.62 84 VAL A O 1
ATOM 709 N N . ASN A 1 85 ? 11.686 11.735 1.911 1.00 89.69 85 ASN A N 1
ATOM 710 C CA . ASN A 1 85 ? 11.928 11.489 3.326 1.00 89.69 85 ASN A CA 1
ATOM 711 C C . ASN A 1 85 ? 11.612 10.047 3.785 1.00 89.69 85 ASN A C 1
ATOM 713 O O . ASN A 1 85 ? 10.533 9.514 3.513 1.00 89.69 85 ASN A O 1
ATOM 717 N N . GLN A 1 86 ? 12.550 9.452 4.531 1.00 92.19 86 GLN A N 1
ATOM 718 C CA . GLN A 1 86 ? 12.488 8.066 5.001 1.00 92.19 86 GLN A CA 1
ATOM 719 C C . GLN A 1 86 ? 11.412 7.824 6.072 1.00 92.19 86 GLN A C 1
ATOM 721 O O . GLN A 1 86 ? 10.719 6.810 6.000 1.00 92.19 86 GLN A O 1
ATOM 726 N N . SER A 1 87 ? 11.232 8.729 7.042 1.00 95.00 87 SER A N 1
ATOM 727 C CA . SER A 1 87 ? 10.230 8.547 8.104 1.00 95.00 87 SER A CA 1
ATOM 728 C C . SER A 1 87 ? 8.807 8.639 7.550 1.00 95.00 87 SER A C 1
ATOM 730 O O . SER A 1 87 ? 7.959 7.815 7.886 1.00 95.00 87 SER A O 1
ATOM 732 N N . ILE A 1 88 ? 8.563 9.539 6.591 1.00 94.88 88 ILE A N 1
ATOM 733 C CA . ILE A 1 88 ? 7.291 9.600 5.854 1.00 94.88 88 ILE A CA 1
ATOM 734 C C . ILE A 1 88 ? 7.048 8.297 5.076 1.00 94.88 88 ILE A C 1
ATOM 736 O O . ILE A 1 88 ? 5.931 7.775 5.063 1.00 94.88 88 ILE A O 1
ATOM 740 N N . TYR A 1 89 ? 8.085 7.738 4.442 1.00 94.44 89 TYR A N 1
ATOM 741 C CA . TYR A 1 89 ? 7.956 6.463 3.736 1.00 94.44 89 TYR A CA 1
ATOM 742 C C . TYR A 1 89 ? 7.595 5.306 4.676 1.00 94.44 89 TYR A C 1
ATOM 744 O O . TYR A 1 89 ? 6.708 4.505 4.370 1.00 94.44 89 TYR A O 1
ATOM 752 N N . GLN A 1 90 ? 8.252 5.231 5.834 1.00 95.44 90 GLN A N 1
ATOM 753 C CA . GLN A 1 90 ? 7.966 4.229 6.859 1.00 95.44 90 GLN A CA 1
ATOM 754 C C . GLN A 1 90 ? 6.533 4.356 7.385 1.00 95.44 90 GLN A C 1
ATOM 756 O O . GLN A 1 90 ? 5.826 3.349 7.459 1.00 95.44 90 GLN A O 1
ATOM 761 N N . LEU A 1 91 ? 6.073 5.581 7.649 1.00 97.00 91 LEU A N 1
ATOM 762 C CA . LEU A 1 91 ? 4.700 5.859 8.063 1.00 97.00 91 LEU A CA 1
ATOM 763 C C . LEU A 1 91 ? 3.683 5.386 7.008 1.00 97.00 91 LEU A C 1
ATOM 765 O O . LEU A 1 91 ? 2.724 4.684 7.334 1.00 97.00 91 LEU A O 1
ATOM 769 N N . LYS A 1 92 ? 3.920 5.682 5.723 1.00 95.81 92 LYS A N 1
ATOM 770 C CA . LYS A 1 92 ? 3.091 5.178 4.612 1.00 95.81 92 LYS A CA 1
ATOM 771 C C . LYS A 1 92 ? 3.096 3.650 4.533 1.00 95.81 92 LYS A C 1
ATOM 773 O O . LYS A 1 92 ? 2.056 3.030 4.320 1.00 95.81 92 LYS A O 1
ATOM 778 N N . SER A 1 93 ? 4.260 3.029 4.703 1.00 96.00 93 SER A N 1
ATOM 779 C CA . SER A 1 93 ? 4.405 1.571 4.692 1.00 96.00 93 SER A CA 1
ATOM 780 C C . SER A 1 93 ? 3.581 0.918 5.807 1.00 96.00 93 SER A C 1
ATOM 782 O O . SER A 1 93 ? 2.848 -0.038 5.546 1.00 96.00 93 SER A O 1
ATOM 784 N N . LYS A 1 94 ? 3.626 1.476 7.026 1.00 97.12 94 LYS A N 1
ATOM 785 C CA . LYS A 1 94 ? 2.784 1.057 8.158 1.00 97.12 94 LYS A CA 1
ATOM 786 C C . LYS A 1 94 ? 1.297 1.225 7.850 1.00 97.12 94 LYS A C 1
ATOM 788 O O . LYS A 1 94 ? 0.527 0.304 8.100 1.00 97.12 94 LYS A O 1
ATOM 793 N N . HIS A 1 95 ? 0.906 2.340 7.235 1.00 97.75 95 HIS A N 1
ATOM 794 C CA . HIS A 1 95 ? -0.480 2.579 6.837 1.00 97.75 95 HIS A CA 1
ATOM 795 C C . HIS A 1 95 ? -1.020 1.519 5.865 1.00 97.75 95 HIS A C 1
ATOM 797 O O . HIS A 1 95 ? -2.093 0.960 6.079 1.00 97.75 95 HIS A O 1
ATOM 803 N N . ILE A 1 96 ? -0.250 1.174 4.831 1.00 97.50 96 ILE A N 1
ATOM 804 C CA . ILE A 1 96 ? -0.649 0.150 3.855 1.00 97.50 96 ILE A CA 1
ATOM 805 C C . ILE A 1 96 ? -0.761 -1.228 4.519 1.00 97.50 96 ILE A C 1
ATOM 807 O O . ILE A 1 96 ? -1.699 -1.970 4.231 1.00 97.50 96 ILE A O 1
ATOM 811 N N . LYS A 1 97 ? 0.168 -1.570 5.424 1.00 97.06 97 LYS A N 1
ATOM 812 C CA . LYS A 1 97 ? 0.097 -2.815 6.207 1.00 97.06 97 LYS A CA 1
ATOM 813 C C . LYS A 1 97 ? -1.164 -2.860 7.068 1.00 97.06 97 LYS A C 1
ATOM 815 O O . LYS A 1 97 ? -1.879 -3.855 7.016 1.00 97.06 97 LYS A O 1
ATOM 820 N N . PHE A 1 98 ? -1.465 -1.771 7.776 1.00 98.00 98 PHE A N 1
ATOM 821 C CA . PHE A 1 98 ? -2.689 -1.638 8.562 1.00 98.00 98 PHE A CA 1
ATOM 822 C C . PHE A 1 98 ? -3.937 -1.887 7.713 1.00 98.00 98 PHE A C 1
ATOM 824 O O . PHE A 1 98 ? -4.795 -2.661 8.123 1.00 98.00 98 PHE A O 1
ATOM 831 N N . CYS A 1 99 ? -4.038 -1.286 6.523 1.00 97.62 99 CYS A N 1
ATOM 832 C CA . CYS A 1 99 ? -5.213 -1.471 5.674 1.00 97.62 99 CYS A CA 1
ATOM 833 C C . CYS A 1 99 ? -5.432 -2.935 5.281 1.00 97.62 99 CYS A C 1
ATOM 835 O O . CYS A 1 99 ? -6.549 -3.429 5.398 1.00 97.62 99 CYS A O 1
ATOM 837 N N . LYS A 1 100 ? -4.362 -3.648 4.919 1.00 96.62 100 LYS A N 1
ATOM 838 C CA . LYS A 1 100 ? -4.439 -5.081 4.604 1.00 96.62 100 LYS A CA 1
ATOM 839 C C . LYS A 1 100 ? -4.838 -5.920 5.807 1.00 96.62 100 LYS A C 1
ATOM 841 O O . LYS A 1 100 ? -5.725 -6.758 5.711 1.00 96.62 100 LYS A O 1
ATOM 846 N N . GLU A 1 101 ? -4.191 -5.696 6.948 1.00 97.12 101 GLU A N 1
ATOM 847 C CA . GLU A 1 101 ? -4.489 -6.450 8.166 1.00 97.12 101 GLU A CA 1
ATOM 848 C C . GLU A 1 101 ? -5.922 -6.189 8.644 1.00 97.12 101 GLU A C 1
ATOM 850 O O . GLU A 1 101 ? -6.610 -7.106 9.086 1.00 97.12 101 GLU A O 1
ATOM 855 N N . LYS A 1 102 ? -6.405 -4.954 8.485 1.00 96.50 102 LYS A N 1
ATOM 856 C CA . LYS A 1 102 ? -7.787 -4.581 8.771 1.00 96.50 102 LYS A CA 1
ATOM 857 C C . LYS A 1 102 ? -8.774 -5.373 7.916 1.00 96.50 102 LYS A C 1
ATOM 859 O O . LYS A 1 102 ? -9.749 -5.874 8.467 1.00 96.50 102 LYS A O 1
ATOM 864 N N . GLU A 1 103 ? -8.548 -5.477 6.607 1.00 95.19 103 GLU A N 1
ATOM 865 C CA . GLU A 1 103 ? -9.417 -6.257 5.714 1.00 95.19 103 GLU A CA 1
ATOM 866 C C . GLU A 1 103 ? -9.450 -7.733 6.114 1.00 95.19 103 GLU A C 1
ATOM 868 O O . GLU A 1 103 ? -10.532 -8.294 6.261 1.00 95.19 103 GLU A O 1
ATOM 873 N N . VAL A 1 104 ? -8.288 -8.329 6.399 1.00 95.06 104 VAL A N 1
ATOM 874 C CA . VAL A 1 104 ? -8.190 -9.727 6.852 1.00 95.06 104 VAL A CA 1
ATOM 875 C C . VAL A 1 104 ? -8.941 -9.942 8.169 1.00 95.06 104 VAL A C 1
ATOM 877 O O . VAL A 1 104 ? -9.748 -10.861 8.282 1.00 95.06 104 VAL A O 1
ATOM 880 N N . ARG A 1 105 ? -8.727 -9.074 9.166 1.00 94.94 105 ARG A N 1
ATOM 881 C CA . ARG A 1 105 ? -9.417 -9.165 10.464 1.00 94.94 105 ARG A CA 1
ATOM 882 C C . ARG A 1 105 ? -10.925 -8.963 10.330 1.00 94.94 105 ARG A C 1
ATOM 884 O O . ARG A 1 105 ? -11.690 -9.617 11.031 1.00 94.94 105 ARG A O 1
ATOM 891 N N . ARG A 1 106 ? -11.356 -8.067 9.437 1.00 92.31 106 ARG A N 1
ATOM 892 C CA . ARG A 1 106 ? -12.776 -7.831 9.159 1.00 92.31 106 ARG A CA 1
ATOM 893 C C . ARG A 1 106 ? -13.414 -9.031 8.462 1.00 92.31 106 ARG A C 1
ATOM 895 O O . ARG A 1 106 ? -14.514 -9.403 8.844 1.00 92.31 106 ARG A O 1
ATOM 902 N N . ALA A 1 107 ? -12.736 -9.652 7.498 1.00 91.44 107 ALA A N 1
ATOM 903 C CA . ALA A 1 107 ? -13.224 -10.863 6.841 1.00 91.44 107 ALA A CA 1
ATOM 904 C C . ALA A 1 107 ? -13.404 -12.016 7.843 1.00 91.44 107 ALA A C 1
ATOM 906 O O . ALA A 1 107 ? -14.467 -12.627 7.882 1.00 91.44 107 ALA A O 1
ATOM 907 N N . ALA A 1 108 ? -12.429 -12.227 8.735 1.00 89.62 108 ALA A N 1
ATOM 908 C CA . ALA A 1 108 ? -12.525 -13.244 9.785 1.00 89.62 108 ALA A CA 1
ATOM 909 C C . ALA A 1 108 ? -13.722 -13.022 10.734 1.00 89.62 108 ALA A C 1
ATOM 911 O O . ALA A 1 108 ? -14.347 -13.981 11.179 1.00 89.62 108 ALA A O 1
ATOM 912 N N . LEU A 1 109 ? -14.068 -11.762 11.023 1.00 89.31 109 LEU A N 1
ATOM 913 C CA . LEU A 1 109 ? -15.258 -11.413 11.807 1.00 89.31 109 LEU A CA 1
ATOM 914 C C . LEU A 1 109 ? -16.572 -11.686 11.072 1.00 89.31 109 LEU A C 1
ATOM 916 O O . LEU A 1 109 ? -17.550 -12.056 11.709 1.00 89.31 109 LEU A O 1
ATOM 920 N N . VAL A 1 110 ? -16.608 -11.499 9.752 1.00 86.56 110 VAL A N 1
ATOM 921 C CA . VAL A 1 110 ? -17.793 -11.818 8.942 1.00 86.56 110 VAL A CA 1
ATOM 922 C C . VAL A 1 110 ? -18.030 -13.328 8.907 1.00 86.56 110 VAL A C 1
ATOM 924 O O . VAL A 1 110 ? -19.172 -13.765 8.997 1.00 86.56 110 VAL A O 1
ATOM 927 N N . GLU A 1 111 ? -16.964 -14.126 8.824 1.00 86.94 111 GLU A N 1
ATOM 928 C CA . GLU A 1 111 ? -17.058 -15.591 8.862 1.00 86.94 111 GLU A CA 1
ATOM 929 C C . GLU A 1 111 ? -17.505 -16.119 10.232 1.00 86.94 111 GLU A C 1
ATOM 931 O O . GLU A 1 111 ? -18.235 -17.108 10.305 1.00 86.94 111 GLU A O 1
ATOM 936 N N . LYS A 1 112 ? -17.066 -15.471 11.320 1.00 85.56 112 LYS A N 1
ATOM 937 C CA . LYS A 1 112 ? -17.402 -15.839 12.704 1.00 85.56 112 LYS A CA 1
ATOM 938 C C . LYS A 1 112 ? -17.835 -14.603 13.500 1.00 85.56 112 LYS A C 1
ATOM 940 O O . LYS A 1 112 ? -17.012 -14.005 14.205 1.00 85.56 112 LYS A O 1
ATOM 945 N N . PRO A 1 113 ? -19.116 -14.209 13.378 1.00 84.00 113 PRO A N 1
ATOM 946 C CA . PRO A 1 113 ? -19.651 -12.990 13.976 1.00 84.00 113 PRO A CA 1
ATOM 947 C C . PRO A 1 113 ? -19.829 -13.142 15.491 1.00 84.00 113 PRO A C 1
ATOM 949 O O . PRO A 1 113 ? -20.920 -13.394 15.994 1.00 84.00 113 PRO A O 1
ATOM 952 N N . GLU A 1 114 ? -18.734 -12.989 16.231 1.00 89.88 114 GLU A N 1
ATOM 953 C CA . GLU A 1 114 ? -18.708 -13.091 17.689 1.00 89.88 114 GLU A CA 1
ATOM 954 C C . GLU A 1 114 ? -18.485 -11.722 18.345 1.00 89.88 114 GLU A C 1
ATOM 956 O O . GLU A 1 114 ? -17.508 -11.021 18.055 1.00 89.88 114 GLU A O 1
ATOM 961 N N . TYR A 1 115 ? -19.344 -11.372 19.310 1.00 90.81 115 TYR A N 1
ATOM 962 C CA . TYR A 1 115 ? -19.251 -10.122 20.072 1.00 90.81 115 TYR A CA 1
ATOM 963 C C . TYR A 1 115 ? -17.851 -9.879 20.651 1.00 90.81 115 TYR A C 1
ATOM 965 O O . TYR A 1 115 ? -17.250 -8.825 20.436 1.00 90.81 115 TYR A O 1
ATOM 973 N N . ASN A 1 116 ? -17.289 -10.877 21.341 1.00 90.31 116 ASN A N 1
ATOM 974 C CA . ASN A 1 116 ? -15.977 -10.751 21.975 1.00 90.31 116 ASN A CA 1
ATOM 975 C C . ASN A 1 116 ? -14.859 -10.521 20.951 1.00 90.31 116 ASN A C 1
ATOM 977 O O . ASN A 1 116 ? -13.969 -9.703 21.195 1.00 90.31 116 ASN A O 1
ATOM 981 N N . VAL A 1 117 ? -14.916 -11.177 19.788 1.00 92.06 117 VAL A N 1
ATOM 982 C CA . VAL A 1 117 ? -13.939 -10.973 18.708 1.00 92.06 117 VAL A CA 1
ATOM 983 C C . VAL A 1 117 ? -14.065 -9.554 18.143 1.00 92.06 117 VAL A C 1
ATOM 985 O O . VAL A 1 117 ? -13.046 -8.894 17.922 1.00 92.06 117 VAL A O 1
ATOM 988 N N . CYS A 1 118 ? -15.287 -9.026 17.998 1.00 94.50 118 CYS A N 1
ATOM 989 C CA . CYS A 1 118 ? -1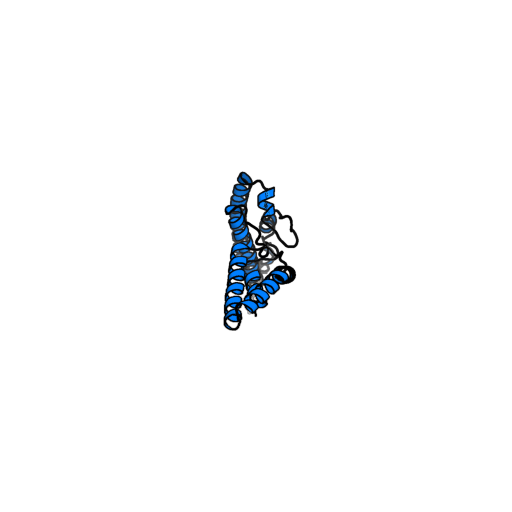5.511 -7.640 17.577 1.00 94.50 118 CYS A CA 1
ATOM 990 C C . CYS A 1 118 ? -14.915 -6.632 18.574 1.00 94.50 118 CYS A C 1
ATOM 992 O O . CYS A 1 118 ? -14.247 -5.673 18.173 1.00 94.50 118 CYS A O 1
ATOM 994 N N . ILE A 1 119 ? -15.075 -6.867 19.880 1.00 94.31 119 ILE A N 1
ATOM 995 C CA . ILE A 1 119 ? -14.473 -6.021 20.920 1.00 94.31 119 ILE A CA 1
ATOM 996 C C . ILE A 1 119 ? -12.944 -6.027 20.818 1.00 94.31 119 ILE A C 1
ATOM 998 O O . ILE A 1 119 ? -12.321 -4.963 20.880 1.00 94.31 119 ILE A O 1
ATOM 1002 N N . GLN A 1 120 ? -12.324 -7.193 20.610 1.00 94.69 120 GLN A N 1
ATOM 1003 C CA . GLN A 1 120 ? -10.871 -7.283 20.426 1.00 94.69 120 GLN A CA 1
ATOM 1004 C C . GLN A 1 120 ? -10.404 -6.570 19.154 1.00 94.69 120 GLN A C 1
ATOM 1006 O O . GLN A 1 120 ? -9.399 -5.858 19.179 1.00 94.69 120 GLN A O 1
ATOM 1011 N N . TYR A 1 121 ? -11.156 -6.684 18.059 1.00 95.88 121 TYR A N 1
ATOM 1012 C CA . TYR A 1 121 ? -10.899 -5.918 16.843 1.00 95.88 121 TYR A CA 1
ATOM 1013 C C . TYR A 1 121 ? -10.955 -4.406 17.105 1.00 95.88 121 TYR A C 1
ATOM 1015 O O . TYR A 1 121 ? -10.033 -3.686 16.729 1.00 95.88 121 TYR A O 1
ATOM 1023 N N . ASN A 1 122 ? -11.977 -3.913 17.809 1.00 96.62 122 ASN A N 1
ATOM 1024 C CA . ASN A 1 122 ? -12.100 -2.490 18.129 1.00 96.62 122 ASN A CA 1
ATOM 1025 C C . ASN A 1 122 ? -10.960 -1.981 19.024 1.00 96.62 122 ASN A C 1
ATOM 1027 O O . ASN A 1 122 ? -10.473 -0.870 18.806 1.00 96.62 122 ASN A O 1
ATOM 1031 N N . ARG A 1 123 ? -10.493 -2.794 19.982 1.00 97.31 123 ARG A N 1
ATOM 1032 C CA . ARG A 1 123 ? -9.297 -2.493 20.790 1.00 97.31 123 ARG A CA 1
ATOM 1033 C C . ARG A 1 123 ? -8.037 -2.417 19.930 1.00 97.31 123 ARG A C 1
ATOM 1035 O O . ARG A 1 123 ? -7.234 -1.499 20.093 1.00 97.31 123 ARG A O 1
ATOM 1042 N N . TRP A 1 124 ? -7.879 -3.343 18.984 1.00 97.81 124 TRP A N 1
ATOM 1043 C CA . TRP A 1 124 ? -6.783 -3.300 18.017 1.00 97.81 124 TRP A CA 1
ATOM 1044 C C . TRP A 1 124 ? -6.843 -2.028 17.159 1.00 97.81 124 TRP A C 1
ATOM 1046 O O . TRP A 1 124 ? -5.826 -1.351 17.024 1.00 97.81 124 TRP A O 1
ATOM 1056 N N . ILE A 1 125 ? -8.024 -1.630 16.667 1.00 98.12 125 ILE A N 1
ATOM 1057 C CA . ILE A 1 125 ? -8.205 -0.368 15.929 1.00 98.12 125 ILE A CA 1
ATOM 1058 C C . ILE A 1 125 ? -7.776 0.845 16.761 1.00 98.12 125 ILE A C 1
ATOM 1060 O O . ILE A 1 125 ? -7.063 1.703 16.240 1.00 98.12 125 ILE A O 1
ATOM 1064 N N . ASP A 1 126 ? -8.154 0.923 18.041 1.00 98.06 126 ASP A N 1
ATOM 1065 C CA . ASP A 1 126 ? -7.730 2.026 18.915 1.00 98.06 126 ASP A CA 1
ATOM 1066 C C . ASP A 1 126 ? -6.209 2.078 19.082 1.00 98.06 126 ASP A C 1
ATOM 1068 O O . ASP A 1 126 ? -5.615 3.153 18.981 1.00 98.06 126 ASP A O 1
ATOM 1072 N N . SER A 1 127 ? -5.574 0.922 19.290 1.00 98.19 127 SER A N 1
ATOM 1073 C CA . SER A 1 127 ? -4.117 0.816 19.394 1.00 98.19 127 SER A CA 1
ATOM 1074 C C . SER A 1 127 ? -3.425 1.296 18.113 1.00 98.19 127 SER A C 1
ATOM 1076 O O . SER A 1 127 ? -2.546 2.159 18.170 1.00 98.19 127 SER A O 1
ATOM 1078 N N . GLN A 1 128 ? -3.874 0.816 16.947 1.00 98.31 128 GLN A N 1
ATOM 1079 C CA . GLN A 1 128 ? -3.324 1.210 15.647 1.00 98.31 128 GLN A CA 1
ATOM 1080 C C . GLN A 1 128 ? -3.524 2.702 15.366 1.00 98.31 128 GLN A C 1
ATOM 1082 O O . GLN A 1 128 ? -2.598 3.374 14.912 1.00 98.31 128 GLN A O 1
ATOM 1087 N N . ARG A 1 129 ? -4.712 3.240 15.670 1.00 98.06 129 ARG A N 1
ATOM 1088 C CA . ARG A 1 129 ? -5.032 4.663 15.508 1.00 98.06 129 ARG A CA 1
ATOM 1089 C C . ARG A 1 129 ? -4.106 5.539 16.343 1.00 98.06 129 ARG A C 1
ATOM 1091 O O . ARG A 1 129 ? -3.578 6.518 15.820 1.00 98.06 129 ARG A O 1
ATOM 1098 N N . THR A 1 130 ? -3.924 5.208 17.619 1.00 98.19 130 THR A N 1
ATOM 1099 C CA . THR A 1 130 ? -3.064 5.972 18.532 1.00 98.19 130 THR A CA 1
ATOM 1100 C C . THR A 1 130 ? -1.613 5.941 18.064 1.00 98.19 130 THR A C 1
ATOM 1102 O O . THR A 1 130 ? -1.007 6.998 17.900 1.00 98.19 130 THR A O 1
ATOM 1105 N N . ALA A 1 131 ? -1.082 4.751 17.758 1.00 98.00 131 ALA A N 1
ATOM 1106 C CA . ALA A 1 131 ? 0.288 4.601 17.273 1.00 98.00 131 ALA A CA 1
ATOM 1107 C C . ALA A 1 131 ? 0.528 5.395 15.978 1.00 98.00 131 ALA A C 1
ATOM 1109 O O . ALA A 1 131 ? 1.476 6.175 15.893 1.00 98.00 131 ALA A O 1
ATOM 1110 N N . PHE A 1 132 ? -0.372 5.260 14.998 1.00 98.31 132 PHE A N 1
ATOM 1111 C CA . PHE A 1 132 ? -0.272 5.977 13.730 1.00 98.31 132 PHE A CA 1
ATOM 1112 C C . PHE A 1 132 ? -0.370 7.495 13.907 1.00 98.31 132 PHE A C 1
ATOM 1114 O O . PHE A 1 132 ? 0.400 8.237 13.304 1.00 98.31 132 PHE A O 1
ATOM 1121 N N . THR A 1 133 ? -1.308 7.969 14.732 1.00 98.00 133 THR A N 1
ATOM 1122 C CA . THR A 1 133 ? -1.533 9.407 14.937 1.00 98.00 133 THR A CA 1
ATOM 1123 C C . THR A 1 133 ? -0.319 10.068 15.577 1.00 98.00 133 THR A C 1
ATOM 1125 O O . THR A 1 133 ? 0.076 11.142 15.130 1.00 98.00 133 THR A O 1
ATOM 1128 N N . ASN A 1 134 ? 0.305 9.426 16.565 1.00 98.00 134 ASN A N 1
ATOM 1129 C CA . ASN A 1 134 ? 1.502 9.958 17.217 1.00 98.00 134 ASN A CA 1
ATOM 1130 C C . ASN A 1 134 ? 2.656 10.119 16.216 1.00 98.00 134 ASN A C 1
ATOM 1132 O O . ASN A 1 134 ? 3.185 11.218 16.058 1.00 98.00 134 ASN A O 1
ATOM 1136 N N . GLU A 1 135 ? 2.968 9.065 15.459 1.00 97.88 135 GLU A N 1
ATOM 1137 C CA . GLU A 1 135 ? 4.038 9.091 14.453 1.00 97.88 135 GLU A CA 1
ATOM 1138 C C . GLU A 1 135 ? 3.727 10.059 13.296 1.00 97.88 135 GLU A C 1
ATOM 1140 O O . GLU A 1 135 ? 4.610 10.756 12.787 1.00 97.88 135 GLU A O 1
ATOM 1145 N N . TYR A 1 136 ? 2.458 10.162 12.892 1.00 97.94 136 TYR A N 1
ATOM 1146 C CA . TYR A 1 136 ? 2.010 11.161 11.926 1.00 97.94 136 TYR A CA 1
ATOM 1147 C C . TYR A 1 136 ? 2.258 12.580 12.446 1.00 97.94 136 TYR A C 1
ATOM 1149 O O . TYR A 1 136 ? 2.841 13.392 11.730 1.00 97.94 136 TYR A O 1
ATOM 1157 N N . LEU A 1 137 ? 1.868 12.886 13.687 1.00 98.06 137 LEU A N 1
ATOM 1158 C CA . LEU A 1 137 ? 2.054 14.212 14.277 1.00 98.06 137 LEU A CA 1
ATOM 1159 C C . LEU A 1 137 ? 3.536 14.573 14.428 1.00 98.06 137 LEU A C 1
ATOM 1161 O O . LEU A 1 137 ? 3.897 15.725 14.192 1.00 98.06 137 LEU A O 1
ATOM 1165 N N . GLU A 1 138 ? 4.405 13.613 14.747 1.00 97.50 138 GLU A N 1
ATOM 1166 C CA . GLU A 1 138 ? 5.860 13.813 14.742 1.00 97.50 138 GLU A CA 1
ATOM 1167 C C . GLU A 1 138 ? 6.377 14.208 13.355 1.00 97.50 138 GLU A C 1
ATOM 1169 O O . GLU A 1 138 ? 7.067 15.218 13.209 1.00 97.50 138 GLU A O 1
ATOM 1174 N N . ASN A 1 139 ? 5.967 13.489 12.307 1.00 96.94 139 ASN A N 1
ATOM 1175 C CA . ASN A 1 139 ? 6.328 13.844 10.935 1.00 96.94 139 ASN A CA 1
ATOM 1176 C C . ASN A 1 139 ? 5.739 15.201 10.516 1.00 96.94 139 ASN A C 1
ATOM 1178 O O . ASN A 1 139 ? 6.395 15.967 9.812 1.00 96.94 139 ASN A O 1
ATOM 1182 N N . VAL A 1 140 ? 4.523 15.538 10.954 1.00 97.00 140 VAL A N 1
ATOM 1183 C CA . VAL A 1 140 ? 3.892 16.835 10.670 1.00 97.00 140 VAL A CA 1
ATOM 1184 C C . VAL A 1 140 ? 4.653 17.988 11.314 1.00 97.00 140 VAL A C 1
ATOM 1186 O O . VAL A 1 140 ? 4.798 19.025 10.667 1.00 97.00 140 VAL A O 1
ATOM 1189 N N . LYS A 1 141 ? 5.174 17.818 12.534 1.00 96.94 141 LYS A N 1
ATOM 1190 C CA . LYS A 1 141 ? 6.013 18.833 13.192 1.00 96.94 141 LYS A CA 1
ATOM 1191 C C . LYS A 1 141 ? 7.262 19.154 12.366 1.00 96.94 141 LYS A C 1
ATOM 1193 O O . LYS A 1 141 ? 7.631 20.318 12.265 1.00 96.94 141 LYS A O 1
ATOM 1198 N N . ILE A 1 142 ? 7.871 18.143 11.743 1.00 96.12 142 ILE A N 1
ATOM 1199 C CA . ILE A 1 142 ? 9.117 18.295 10.978 1.00 96.12 142 ILE A CA 1
ATOM 1200 C C . ILE A 1 142 ? 8.847 18.786 9.547 1.00 96.12 142 ILE A C 1
ATOM 1202 O O . ILE A 1 142 ? 9.494 19.712 9.065 1.00 96.12 142 ILE A O 1
ATOM 1206 N N . PHE A 1 143 ? 7.881 18.183 8.849 1.00 95.31 143 PHE A N 1
ATOM 1207 C CA . PHE A 1 143 ? 7.698 18.372 7.404 1.00 95.31 143 PHE A CA 1
ATOM 1208 C C . PHE A 1 143 ? 6.501 19.239 7.023 1.00 95.31 143 PHE A C 1
ATOM 1210 O O . PHE A 1 143 ? 6.376 19.595 5.851 1.00 95.31 143 PHE A O 1
ATOM 1217 N N . LYS A 1 144 ? 5.648 19.623 7.980 1.00 95.44 144 LYS A N 1
ATOM 1218 C CA . LYS A 1 144 ? 4.314 20.216 7.775 1.00 95.44 144 LYS A CA 1
ATOM 1219 C C . LYS A 1 144 ? 3.313 19.217 7.182 1.00 95.44 144 LYS A C 1
ATOM 1221 O O . LYS A 1 144 ? 3.637 18.391 6.328 1.00 95.44 144 LYS A O 1
ATOM 1226 N N . SER A 1 145 ? 2.050 19.346 7.585 1.00 94.62 145 SER A N 1
ATOM 1227 C CA . SER A 1 145 ? 0.952 18.442 7.196 1.00 94.62 145 SER A CA 1
ATOM 1228 C C . SER A 1 145 ? 0.808 18.274 5.686 1.00 94.62 145 SER A C 1
ATOM 1230 O O . SER A 1 145 ? 0.697 17.155 5.194 1.00 94.62 145 SER A O 1
ATOM 1232 N N . LYS A 1 146 ? 0.904 19.372 4.929 1.00 94.31 146 LYS A N 1
ATOM 1233 C CA . LYS A 1 146 ? 0.806 19.358 3.462 1.00 94.31 146 LYS A CA 1
ATOM 1234 C C . LYS A 1 146 ? 1.823 18.416 2.808 1.00 94.31 146 LYS A C 1
ATOM 1236 O O . LYS A 1 146 ? 1.485 17.758 1.829 1.00 94.31 146 LYS A O 1
ATOM 1241 N N . ASN A 1 147 ? 3.051 18.342 3.320 1.00 93.19 147 ASN A N 1
ATOM 1242 C CA . ASN A 1 147 ? 4.085 17.485 2.735 1.00 93.19 147 ASN A CA 1
ATOM 1243 C C . ASN A 1 147 ? 3.925 16.023 3.159 1.00 93.19 147 ASN A C 1
ATOM 1245 O O . ASN A 1 147 ? 4.131 15.134 2.336 1.00 93.19 147 ASN A O 1
ATOM 1249 N N . VAL A 1 148 ? 3.500 15.778 4.401 1.00 95.56 148 VAL A N 1
ATOM 1250 C CA . VAL A 1 148 ? 3.170 14.428 4.879 1.00 95.56 148 VAL A CA 1
ATOM 1251 C C . VAL A 1 148 ? 2.008 13.852 4.062 1.00 95.56 148 VAL A C 1
ATOM 1253 O O . VAL A 1 148 ? 2.155 12.785 3.469 1.00 95.56 148 VAL A O 1
ATOM 1256 N N . ASN A 1 149 ? 0.908 14.594 3.915 1.00 96.19 149 ASN A N 1
ATOM 1257 C CA . ASN A 1 149 ? -0.294 14.159 3.190 1.00 96.19 149 ASN A CA 1
ATOM 1258 C C . ASN A 1 149 ? -0.031 13.861 1.710 1.00 96.19 149 ASN A C 1
ATOM 1260 O O . ASN A 1 149 ? -0.532 12.875 1.175 1.00 96.19 149 ASN A O 1
ATOM 1264 N N . LYS A 1 150 ? 0.838 14.645 1.056 1.00 93.88 150 LYS A N 1
ATOM 1265 C CA . LYS A 1 150 ? 1.275 14.406 -0.333 1.00 93.88 150 LYS A CA 1
ATOM 1266 C C . LYS A 1 150 ? 1.893 13.026 -0.567 1.00 93.88 150 LYS A C 1
ATOM 1268 O O . LYS A 1 150 ? 1.953 12.581 -1.708 1.00 93.88 150 LYS A O 1
ATOM 1273 N N . SER A 1 151 ? 2.376 12.347 0.474 1.00 92.19 151 SER A N 1
ATOM 1274 C CA . SER A 1 151 ? 2.949 11.002 0.340 1.00 92.19 151 SER A CA 1
ATOM 1275 C C . SER A 1 151 ? 1.891 9.891 0.271 1.00 92.19 151 SER A C 1
ATOM 1277 O O . SER A 1 151 ? 2.139 8.830 -0.326 1.00 92.19 151 SER A O 1
ATOM 1279 N N . PHE A 1 152 ? 0.696 10.141 0.814 1.00 94.75 152 PHE A N 1
ATOM 1280 C CA . PHE A 1 152 ? -0.436 9.215 0.851 1.00 94.75 152 PHE A CA 1
ATOM 1281 C C . PHE A 1 152 ? -1.249 9.327 -0.438 1.00 94.75 152 PHE A C 1
ATOM 1283 O O . PHE A 1 152 ? -2.343 9.872 -0.473 1.00 94.75 152 PHE A O 1
ATOM 1290 N N . ILE A 1 153 ? -0.670 8.846 -1.534 1.00 92.81 153 ILE A N 1
ATOM 1291 C CA . ILE A 1 153 ? -1.280 8.892 -2.868 1.00 92.81 153 ILE A CA 1
ATOM 1292 C C . ILE A 1 153 ? -2.079 7.615 -3.126 1.00 92.81 153 ILE A C 1
ATOM 1294 O O . ILE A 1 153 ? -1.552 6.508 -2.960 1.00 92.81 153 ILE A O 1
ATOM 1298 N N . THR A 1 154 ? -3.303 7.789 -3.612 1.00 94.56 154 THR A N 1
ATOM 1299 C CA . THR A 1 154 ? -4.167 6.737 -4.167 1.00 94.56 154 THR A CA 1
ATOM 1300 C C . THR A 1 154 ? -4.671 7.169 -5.544 1.00 94.56 154 THR A C 1
ATOM 1302 O O . THR A 1 154 ? -4.364 8.274 -5.998 1.00 94.56 154 THR A O 1
ATOM 1305 N N . LYS A 1 155 ? -5.422 6.304 -6.237 1.00 92.31 155 LYS A N 1
ATOM 1306 C CA . LYS A 1 155 ? -6.032 6.659 -7.527 1.00 92.31 155 LYS A CA 1
ATOM 1307 C C . LYS A 1 155 ? -7.047 7.798 -7.383 1.00 92.31 155 LYS A C 1
ATOM 1309 O O . LYS A 1 155 ? -7.051 8.705 -8.205 1.00 92.31 155 LYS A O 1
ATOM 1314 N N . GLU A 1 156 ? -7.835 7.781 -6.310 1.00 92.56 156 GLU A N 1
ATOM 1315 C CA . GLU A 1 156 ? -8.811 8.833 -5.990 1.00 92.56 156 GLU A CA 1
ATOM 1316 C C . GLU A 1 156 ? -8.139 10.121 -5.497 1.00 92.56 156 GLU A C 1
ATOM 1318 O O . GLU A 1 156 ? -8.573 11.222 -5.820 1.00 92.56 156 GLU A O 1
ATOM 1323 N N . HIS A 1 157 ? -7.035 9.994 -4.758 1.00 93.25 157 HIS A N 1
ATOM 1324 C CA . HIS A 1 157 ? -6.327 11.117 -4.148 1.00 93.25 157 HIS A CA 1
ATOM 1325 C C . HIS A 1 157 ? -4.922 11.259 -4.740 1.00 93.25 157 HIS A C 1
ATOM 1327 O O . HIS A 1 157 ? -3.906 11.036 -4.072 1.00 93.25 157 HIS A O 1
ATOM 1333 N N . THR A 1 158 ? -4.853 11.640 -6.018 1.00 90.88 158 THR A N 1
ATOM 1334 C CA . THR A 1 158 ? -3.588 11.748 -6.768 1.00 90.88 158 THR A CA 1
ATOM 1335 C C . THR A 1 158 ? -2.636 12.810 -6.196 1.00 90.88 158 THR A C 1
ATOM 1337 O O . THR A 1 158 ? -1.416 12.644 -6.258 1.00 90.88 158 THR A O 1
ATOM 1340 N N . GLY A 1 159 ? -3.186 13.870 -5.588 1.00 90.50 159 GLY A N 1
ATOM 1341 C CA . GLY A 1 159 ? -2.449 14.937 -4.895 1.00 90.50 159 GLY A CA 1
ATOM 1342 C C . GLY A 1 159 ? -2.025 14.606 -3.457 1.00 90.50 159 GLY A C 1
ATOM 1343 O O . GLY A 1 159 ? -1.371 15.427 -2.810 1.00 90.50 159 GLY A O 1
ATOM 1344 N N . GLY A 1 160 ? -2.373 13.414 -2.970 1.00 93.56 160 GLY A N 1
ATOM 1345 C CA . GLY A 1 160 ? -2.242 13.021 -1.574 1.00 93.56 160 GLY A CA 1
ATOM 1346 C C . GLY A 1 160 ? -3.443 13.431 -0.722 1.00 93.56 160 GLY A C 1
ATOM 1347 O O . GLY A 1 160 ? -4.225 14.302 -1.100 1.00 93.56 160 GLY A O 1
ATOM 1348 N N . HIS A 1 161 ? -3.595 12.795 0.434 1.00 95.69 161 HIS A N 1
ATOM 1349 C CA . HIS A 1 161 ? -4.695 13.044 1.366 1.00 95.69 161 HIS A CA 1
ATOM 1350 C C . HIS A 1 161 ? -4.247 12.841 2.814 1.00 95.69 161 HIS A C 1
ATOM 1352 O O . HIS A 1 161 ? -3.139 12.376 3.078 1.00 95.69 161 HIS A O 1
ATOM 1358 N N . ASP A 1 162 ? -5.104 13.228 3.756 1.00 96.50 162 ASP A N 1
ATOM 1359 C CA . ASP A 1 162 ? -4.934 12.874 5.161 1.00 96.50 162 ASP A CA 1
ATOM 1360 C C . ASP A 1 162 ? -5.386 11.418 5.378 1.00 96.50 162 ASP A C 1
ATOM 1362 O O . ASP A 1 162 ? -6.560 11.125 5.153 1.00 96.50 162 ASP A O 1
ATOM 1366 N N . PRO A 1 163 ? -4.503 10.504 5.816 1.00 96.56 163 PRO A N 1
ATOM 1367 C CA . PRO A 1 163 ? -4.836 9.091 6.011 1.00 96.56 163 PRO A CA 1
ATOM 1368 C C . PRO A 1 163 ? -5.526 8.786 7.354 1.00 96.56 163 PRO A C 1
ATOM 1370 O O . PRO A 1 163 ? -5.990 7.664 7.568 1.00 96.56 163 PRO A O 1
ATOM 1373 N N . ARG A 1 164 ? -5.589 9.741 8.294 1.00 96.62 164 ARG A N 1
ATOM 1374 C CA . ARG A 1 164 ? -6.172 9.530 9.634 1.00 96.62 164 ARG A CA 1
ATOM 1375 C C . ARG A 1 164 ? -7.649 9.112 9.614 1.00 96.62 164 ARG A C 1
ATOM 1377 O O . ARG A 1 164 ? -7.992 8.217 10.393 1.00 96.62 164 ARG A O 1
ATOM 1384 N N . PRO A 1 165 ? -8.527 9.658 8.743 1.00 96.25 165 PRO A N 1
ATOM 1385 C CA . PRO A 1 165 ? -9.927 9.235 8.654 1.00 96.25 165 PRO A CA 1
ATOM 1386 C C . PRO A 1 165 ? -10.100 7.727 8.441 1.00 96.25 165 PRO A C 1
ATOM 1388 O O . PRO A 1 165 ? -11.026 7.136 8.995 1.00 96.25 165 PRO A O 1
ATOM 1391 N N . THR A 1 166 ? -9.166 7.073 7.740 1.00 96.00 166 THR A N 1
ATOM 1392 C CA . THR A 1 166 ? -9.175 5.616 7.555 1.00 96.00 166 THR A CA 1
ATOM 1393 C C . THR A 1 166 ? -9.193 4.879 8.892 1.00 96.00 166 THR A C 1
ATOM 1395 O O . THR A 1 166 ? -9.878 3.869 9.009 1.00 96.00 166 THR A O 1
ATOM 1398 N N . TYR A 1 167 ? -8.495 5.373 9.916 1.00 96.88 167 TYR A N 1
ATOM 1399 C CA . TYR A 1 167 ? -8.468 4.762 11.248 1.00 96.88 167 TYR A CA 1
ATOM 1400 C C . TYR A 1 167 ? -9.727 5.080 12.055 1.00 96.88 167 TYR A C 1
ATOM 1402 O O . TYR A 1 167 ? -10.283 4.188 12.694 1.00 96.88 167 TYR A O 1
ATOM 1410 N N . HIS A 1 168 ? -10.203 6.328 12.003 1.00 91.81 168 HIS A N 1
ATOM 1411 C CA . HIS A 1 168 ? -11.409 6.751 12.723 1.00 91.81 168 HIS A CA 1
ATOM 1412 C C . HIS A 1 168 ? -12.649 5.965 12.285 1.00 91.81 168 HIS A C 1
ATOM 1414 O O . HIS A 1 168 ? -13.430 5.538 13.130 1.00 91.81 168 HIS A O 1
ATOM 1420 N N . ASN A 1 169 ? -12.758 5.678 10.988 1.00 93.31 169 ASN A N 1
ATOM 1421 C CA . ASN A 1 169 ? -13.912 4.998 10.398 1.00 93.31 169 ASN A CA 1
ATOM 1422 C C . ASN A 1 169 ? -13.781 3.464 10.396 1.00 93.31 169 ASN A C 1
ATOM 1424 O O . ASN A 1 169 ? -14.549 2.773 9.732 1.00 93.31 169 ASN A O 1
ATOM 1428 N N . SER A 1 170 ? -12.776 2.907 11.083 1.00 94.94 170 SER A N 1
ATOM 1429 C CA . SER A 1 170 ? -12.500 1.466 11.027 1.00 94.94 170 SER A CA 1
ATOM 1430 C C . SER A 1 170 ? -13.166 0.639 12.121 1.00 94.94 170 SER A C 1
ATOM 1432 O O . SER A 1 170 ? -13.231 -0.584 11.959 1.00 94.94 170 SER A O 1
ATOM 1434 N N . LYS A 1 171 ? -13.647 1.260 13.206 1.00 95.00 171 LYS A N 1
ATOM 1435 C CA . LYS A 1 171 ? -14.372 0.549 14.266 1.00 95.00 171 LYS A CA 1
ATOM 1436 C C . LYS A 1 171 ? -15.688 -0.025 13.751 1.00 95.00 171 LYS A C 1
ATOM 1438 O O . LYS A 1 171 ? -16.309 0.527 12.847 1.00 95.00 171 LYS A O 1
ATOM 1443 N N . LEU A 1 172 ? -16.086 -1.142 14.342 1.00 93.12 172 LEU A N 1
ATOM 1444 C CA . LEU A 1 172 ? -17.377 -1.775 14.118 1.00 93.12 172 LEU A CA 1
ATOM 1445 C C . LEU A 1 172 ? -18.300 -1.467 15.292 1.00 93.12 172 LEU A C 1
ATOM 1447 O O . LEU A 1 172 ? -17.842 -1.329 16.428 1.00 93.12 172 LEU A O 1
ATOM 1451 N N . ASP A 1 173 ? -19.596 -1.393 15.028 1.00 92.06 173 ASP A N 1
ATOM 1452 C CA . ASP A 1 173 ? -20.580 -1.466 16.096 1.00 92.06 173 ASP A CA 1
ATOM 1453 C C . ASP A 1 173 ? -20.759 -2.943 16.473 1.00 92.06 173 ASP A C 1
ATOM 1455 O O . ASP A 1 173 ? -21.210 -3.756 15.672 1.00 92.06 173 ASP A O 1
ATOM 1459 N N . CYS A 1 174 ? -20.319 -3.308 17.679 1.00 91.75 174 CYS A N 1
ATOM 1460 C CA . CYS A 1 174 ? -20.335 -4.702 18.111 1.00 91.75 174 CYS A CA 1
ATOM 1461 C C . CYS A 1 174 ? -21.707 -5.173 18.593 1.00 91.75 174 CYS A C 1
ATOM 1463 O O . CYS A 1 174 ? -21.898 -6.375 18.747 1.00 91.75 174 CYS A O 1
ATOM 1465 N N . THR A 1 175 ? -22.664 -4.265 18.816 1.00 86.94 175 THR A N 1
ATOM 1466 C CA . THR A 1 175 ? -24.012 -4.636 19.280 1.00 86.94 175 THR A CA 1
ATOM 1467 C C . THR A 1 175 ? -24.754 -5.508 18.265 1.00 86.94 175 THR A C 1
ATOM 1469 O O . THR A 1 175 ? -25.569 -6.338 18.651 1.00 86.94 175 THR A O 1
ATOM 1472 N N . GLN A 1 176 ? -24.363 -5.407 16.992 1.00 84.06 176 GLN A N 1
ATOM 1473 C CA . GLN A 1 176 ? -24.784 -6.253 15.871 1.00 84.06 176 GLN A CA 1
ATOM 1474 C C . GLN A 1 176 ? -24.520 -7.749 16.091 1.00 84.06 176 GLN A C 1
ATOM 1476 O O . GLN A 1 176 ? -25.172 -8.586 15.477 1.00 84.06 176 GLN A O 1
ATOM 1481 N N . TYR A 1 177 ? -23.537 -8.076 16.934 1.00 82.81 177 TYR A N 1
ATOM 1482 C CA . TYR A 1 177 ? -23.073 -9.440 17.195 1.00 82.81 177 TYR A CA 1
ATOM 1483 C C . TYR A 1 177 ? -23.462 -9.932 18.589 1.00 82.81 177 TYR A C 1
ATOM 1485 O O . TYR A 1 177 ? -22.964 -10.967 19.036 1.00 82.81 177 TYR A O 1
ATOM 1493 N N . ASN A 1 178 ? -24.301 -9.179 19.309 1.00 74.88 178 ASN A N 1
ATOM 1494 C CA . ASN A 1 178 ? -24.867 -9.679 20.550 1.00 74.88 178 ASN A CA 1
ATOM 1495 C C . ASN A 1 178 ? -25.697 -10.929 20.236 1.00 74.88 178 ASN A C 1
ATOM 1497 O O . ASN A 1 178 ? -26.512 -10.888 19.309 1.00 74.88 178 ASN A O 1
ATOM 1501 N N . PRO A 1 179 ? -25.543 -12.025 21.003 1.00 63.72 179 PRO A N 1
ATOM 1502 C CA . PRO A 1 179 ? -26.541 -13.076 20.950 1.00 63.72 179 PRO A CA 1
ATOM 1503 C C . PRO A 1 179 ? -27.905 -12.442 21.262 1.00 63.72 179 PRO A C 1
ATOM 1505 O O . PRO A 1 179 ? -27.967 -11.531 22.102 1.00 63.72 179 PRO A O 1
ATOM 1508 N N . PRO A 1 180 ? -28.991 -12.870 20.589 1.00 61.62 180 PRO A N 1
ATOM 1509 C CA . PRO A 1 180 ? -30.323 -12.429 20.968 1.00 61.62 180 PRO A CA 1
ATOM 1510 C C . PRO A 1 180 ? -30.485 -12.644 22.476 1.00 61.62 180 PRO A C 1
ATOM 1512 O O . PRO A 1 180 ? -29.937 -13.621 23.004 1.00 61.62 180 PRO A O 1
ATOM 1515 N N . PRO A 1 181 ? -31.166 -11.726 23.186 1.00 59.62 181 PRO A N 1
ATOM 1516 C CA . PRO A 1 181 ? -31.378 -11.887 24.614 1.00 59.62 181 PRO A CA 1
ATOM 1517 C C . PRO A 1 181 ? -31.913 -13.296 24.844 1.00 59.62 181 PRO A C 1
ATOM 1519 O O . PRO A 1 181 ? -32.855 -13.706 24.164 1.00 59.62 181 PRO A O 1
ATOM 1522 N N . ILE A 1 182 ? -31.267 -14.044 25.744 1.00 54.75 182 ILE A N 1
ATOM 1523 C CA . ILE A 1 182 ? -31.760 -15.346 26.183 1.00 54.75 182 ILE A CA 1
ATOM 1524 C C . ILE A 1 182 ? -33.156 -15.056 26.717 1.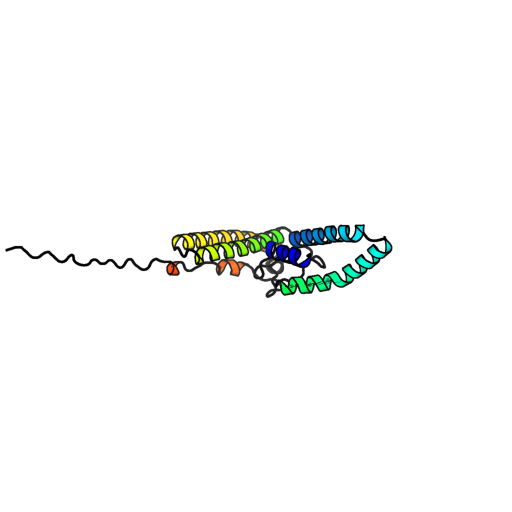00 54.75 182 ILE A C 1
ATOM 1526 O O . ILE A 1 182 ? -33.313 -14.483 27.795 1.00 54.75 182 ILE A O 1
ATOM 1530 N N . SER A 1 183 ? -34.171 -15.346 25.910 1.00 53.12 183 SER A N 1
ATOM 1531 C CA . SER A 1 183 ? -35.556 -15.281 26.322 1.00 53.12 183 SER A CA 1
ATOM 1532 C C . SER A 1 183 ? -35.669 -16.311 27.425 1.00 53.12 183 SER A C 1
ATOM 1534 O O . SER A 1 183 ? -35.753 -17.493 27.119 1.00 53.12 183 SER A O 1
ATOM 1536 N N . ASN A 1 184 ? -35.564 -15.887 28.685 1.00 55.25 184 ASN A N 1
ATOM 1537 C CA . ASN A 1 184 ? -35.862 -16.729 29.831 1.00 55.25 184 ASN A CA 1
ATOM 1538 C C . ASN A 1 184 ? -37.278 -17.269 29.623 1.00 55.25 184 ASN A C 1
ATOM 1540 O O . ASN A 1 184 ? -38.229 -16.500 29.789 1.00 55.25 184 ASN A O 1
ATOM 1544 N N . PRO A 1 185 ? -37.474 -18.562 29.324 1.00 50.34 185 PRO A N 1
ATOM 1545 C CA . PRO A 1 185 ? -38.745 -19.178 29.578 1.00 50.34 185 PRO A CA 1
ATOM 1546 C C . PRO A 1 185 ? -38.666 -19.514 31.065 1.00 50.34 185 PRO A C 1
ATOM 1548 O O . PRO A 1 185 ? -38.351 -20.638 31.447 1.00 50.34 185 PRO A O 1
ATOM 1551 N N . GLN A 1 186 ? -38.947 -18.544 31.938 1.00 51.75 186 GLN A N 1
ATOM 1552 C CA . GLN A 1 186 ? -39.622 -18.924 33.174 1.00 51.75 186 GLN A CA 1
ATOM 1553 C C . GLN A 1 186 ? -41.023 -19.376 32.748 1.00 51.75 186 GLN A C 1
ATOM 1555 O O . GLN A 1 186 ? -41.998 -18.653 32.905 1.00 51.75 186 GLN A O 1
ATOM 1560 N N . ILE A 1 187 ? -41.097 -20.547 32.107 1.00 49.75 187 ILE A N 1
ATOM 1561 C CA . ILE A 1 187 ? -42.331 -21.305 31.997 1.00 49.75 187 ILE A CA 1
ATOM 1562 C C . ILE A 1 187 ? -42.638 -21.674 33.446 1.00 49.75 187 ILE A C 1
ATOM 1564 O O . ILE A 1 187 ? -41.803 -22.322 34.088 1.00 49.75 187 ILE A O 1
ATOM 1568 N N . PRO A 1 188 ? -43.770 -21.232 34.009 1.00 51.75 188 PRO A N 1
ATOM 1569 C CA . PRO A 1 188 ? -44.226 -21.762 35.278 1.00 51.75 188 PRO A CA 1
ATOM 1570 C C . PRO A 1 188 ? -44.350 -23.274 35.097 1.00 51.75 188 PRO A C 1
ATOM 1572 O O . PRO A 1 188 ? -45.113 -23.731 34.249 1.00 51.75 188 PRO A O 1
ATOM 1575 N N . VAL A 1 189 ? -43.554 -24.045 35.838 1.00 53.34 189 VAL A N 1
ATOM 1576 C CA . VAL A 1 189 ? -43.689 -25.501 35.877 1.00 53.34 189 VAL A CA 1
ATOM 1577 C C . VAL A 1 189 ? -45.107 -25.787 36.362 1.00 53.34 189 VAL A C 1
ATOM 1579 O O . VAL A 1 189 ? -45.461 -25.443 37.492 1.00 53.34 189 VAL A O 1
ATOM 1582 N N . GLU A 1 190 ? -45.931 -26.333 35.472 1.00 51.28 190 GLU A N 1
ATOM 1583 C CA . GLU A 1 190 ? -47.304 -26.721 35.759 1.00 51.28 190 GLU A CA 1
ATOM 1584 C C . GLU A 1 190 ? -47.280 -27.685 36.952 1.00 51.28 190 GLU A C 1
ATOM 1586 O O . GLU A 1 190 ? -46.618 -28.726 36.924 1.00 51.28 190 GLU A O 1
ATOM 1591 N N . LYS A 1 191 ? -47.909 -27.285 38.063 1.00 53.62 191 LYS A N 1
ATOM 1592 C CA . LYS A 1 191 ? -47.982 -28.122 39.262 1.00 53.62 191 LYS A CA 1
ATOM 1593 C C . LYS A 1 191 ? -48.741 -29.395 38.898 1.00 53.62 191 LYS A C 1
ATOM 1595 O O . LYS A 1 191 ? -49.886 -29.314 38.461 1.00 53.62 191 LYS A O 1
ATOM 1600 N N . ALA A 1 192 ? -48.108 -30.548 39.108 1.00 53.53 192 ALA A N 1
ATOM 1601 C CA . ALA A 1 192 ? -48.761 -31.842 38.964 1.00 53.53 192 ALA A CA 1
ATOM 1602 C C . ALA A 1 192 ? -50.056 -31.886 39.810 1.00 53.53 192 ALA A C 1
ATOM 1604 O O . ALA A 1 192 ? -50.042 -31.382 40.942 1.00 53.53 192 ALA A O 1
ATOM 1605 N N . PRO A 1 193 ? -51.166 -32.456 39.300 1.00 50.91 193 PRO A N 1
ATOM 1606 C CA . PRO A 1 193 ? -52.417 -32.502 40.046 1.00 50.91 193 PRO A CA 1
ATOM 1607 C C . PRO A 1 193 ? -52.284 -33.405 41.282 1.00 50.91 193 PRO A C 1
ATOM 1609 O O . PRO A 1 193 ? -51.559 -34.403 41.224 1.00 50.91 193 PRO A O 1
ATOM 1612 N N . PRO A 1 194 ? -52.986 -33.107 42.389 1.00 51.00 194 PRO A N 1
ATOM 1613 C CA . PRO A 1 194 ? -53.002 -33.979 43.555 1.00 51.00 194 PRO A CA 1
ATOM 1614 C C . PRO A 1 194 ? -53.721 -35.289 43.214 1.00 51.00 194 PRO A C 1
ATOM 1616 O O . PRO A 1 194 ? -54.844 -35.265 42.711 1.00 51.00 194 PRO A O 1
ATOM 1619 N N . PHE A 1 195 ? -53.081 -36.420 43.508 1.00 46.31 195 PHE A N 1
ATOM 1620 C CA . PHE A 1 195 ? -53.739 -37.724 43.499 1.00 46.31 195 PHE A CA 1
ATOM 1621 C C . PHE A 1 195 ? -54.688 -37.805 44.706 1.00 46.31 195 PHE A C 1
ATOM 1623 O O . PHE A 1 195 ? -54.242 -37.616 45.840 1.00 46.31 195 PHE A O 1
ATOM 1630 N N . PHE A 1 196 ? -55.977 -38.032 44.437 1.00 50.28 196 PHE A N 1
ATOM 1631 C CA . PHE A 1 196 ? -56.986 -38.436 45.423 1.00 50.28 196 PHE A CA 1
ATOM 1632 C C . PHE A 1 196 ? -56.990 -39.956 45.583 1.00 50.28 196 PHE A C 1
ATOM 1634 O O . PHE A 1 196 ? -56.794 -40.646 44.555 1.00 50.28 196 PHE A O 1
#

Organism: NCBI:txid864142